Protein 5FEA (pdb70)

Radius of gyration: 21.9 Å; Cα contacts (8 Å, |Δi|>4): 246; chains: 2; bounding box: 55×63×39 Å

InterPro domains:
  IPR001487 Bromodomain [PF00439] (59-134)
  IPR001487 Bromodomain [PR00503] (61-74)
  IPR001487 Bromodomain [PR00503] (77-93)
  IPR001487 Bromodomain [PR00503] (94-112)
  IPR001487 Bromodomain [PR00503] (112-131)
  IPR001487 Bromodomain [PS50014] (58-131)
  IPR001487 Bromodomain [SM00297] (39-150)
  IPR018359 Bromodomain, conserved site [PS00633] (63-123)
  IPR036427 Bromodomain-like superfamily [G3DSA:1.20.920.10] (25-162)
  IPR036427 Bromodomain-like superfamily [SSF47370] (26-150)

Structure (mmCIF, N/CA/C/O backbone):
data_5FEA
#
_entry.id   5FEA
#
_cell.length_a   77.176
_cell.length_b   77.176
_cell.length_c   169.496
_cell.angle_alpha   90.000
_cell.angle_beta   90.000
_cell.angle_gamma   120.000
#
_symmetry.space_group_name_H-M   'P 64 2 2'
#
loop_
_entity.id
_entity.type
_entity.pdbx_description
1 polymer 'Uncharacterized protein'
2 non-polymer 'BROMIDE ION'
3 non-polymer Bromosporine
4 water water
#
loop_
_atom_site.group_PDB
_atom_site.id
_atom_site.type_symbol
_atom_site.label_atom_id
_atom_site.label_alt_id
_atom_site.label_comp_id
_atom_site.label_asym_id
_atom_site.label_entity_id
_atom_site.label_seq_id
_atom_site.pdbx_PDB_ins_code
_atom_site.Cartn_x
_atom_site.Cartn_y
_atom_site.Cartn_z
_atom_site.occupancy
_atom_site.B_iso_or_equiv
_atom_site.auth_seq_id
_atom_site.auth_comp_id
_atom_site.auth_asym_id
_atom_site.auth_atom_id
_atom_site.pdbx_PDB_model_num
ATOM 1 N N . HIS A 1 1 ? -35.083 -40.654 29.680 1.00 84.68 25 HIS A N 1
ATOM 2 C CA . HIS A 1 1 ? -34.103 -39.704 30.307 1.00 83.76 25 HIS A CA 1
ATOM 3 C C . HIS A 1 1 ? -32.915 -39.413 29.400 1.00 79.59 25 HIS A C 1
ATOM 4 O O . HIS A 1 1 ? -32.520 -40.276 28.628 1.00 79.29 25 HIS A O 1
ATOM 11 N N . PRO A 1 2 ? -32.317 -38.208 29.517 1.00 77.44 26 PRO A N 1
ATOM 12 C CA . PRO A 1 2 ? -31.252 -37.816 28.612 1.00 73.09 26 PRO A CA 1
ATOM 13 C C . PRO A 1 2 ? -29.866 -38.214 29.117 1.00 70.96 26 PRO A C 1
ATOM 14 O O . PRO A 1 2 ? -29.500 -37.872 30.238 1.00 72.13 26 PRO A O 1
ATOM 18 N N . ARG A 1 3 ? -29.115 -38.928 28.282 1.00 68.69 27 ARG A N 1
ATOM 19 C CA . ARG A 1 3 ? -27.715 -39.249 28.533 1.00 66.76 27 ARG A CA 1
ATOM 20 C C . ARG A 1 3 ? -26.878 -38.016 28.186 1.00 65.12 27 ARG A C 1
ATOM 21 O O . ARG A 1 3 ? -27.326 -37.179 27.399 1.00 64.60 27 ARG A O 1
ATOM 23 N N . PRO A 1 4 ? -25.668 -37.883 28.774 1.00 65.33 28 PRO A N 1
ATOM 24 C CA . PRO A 1 4 ? -24.782 -36.774 28.375 1.00 64.00 28 PRO A CA 1
ATOM 25 C C . PRO A 1 4 ? -24.317 -36.878 26.923 1.00 62.16 28 PRO A C 1
ATOM 26 O O . PRO A 1 4 ? -24.090 -37.977 26.418 1.00 60.55 28 PRO A O 1
ATOM 30 N N . LEU A 1 5 ? -24.165 -35.727 26.282 1.00 62.09 29 LEU A N 1
ATOM 31 C CA . LEU A 1 5 ? -23.880 -35.666 24.862 1.00 61.75 29 LEU A CA 1
ATOM 32 C C . LEU A 1 5 ? -22.438 -36.061 24.553 1.00 61.81 29 LEU A C 1
ATOM 33 O O . LEU A 1 5 ? -21.514 -35.690 25.292 1.00 61.87 29 LEU A O 1
ATOM 38 N N . PRO A 1 6 ? -22.239 -36.821 23.459 1.00 61.23 30 PRO A N 1
ATOM 39 C CA . PRO A 1 6 ? -20.884 -37.191 23.071 1.00 61.23 30 PRO A CA 1
ATOM 40 C C . PRO A 1 6 ? -20.152 -36.049 22.379 1.00 59.78 30 PRO A C 1
ATOM 41 O O . PRO A 1 6 ? -20.779 -35.114 21.878 1.00 59.27 30 PRO A O 1
ATOM 45 N N . ALA A 1 7 ? -18.825 -36.140 22.371 1.00 60.59 31 ALA A N 1
ATOM 46 C CA . ALA A 1 7 ? -17.979 -35.238 21.593 1.00 61.08 31 ALA A CA 1
ATOM 47 C C . ALA A 1 7 ? -18.128 -35.573 20.114 1.00 60.43 31 ALA A C 1
ATOM 48 O O . ALA A 1 7 ? -18.613 -36.635 19.767 1.00 61.38 31 ALA A O 1
ATOM 50 N N . GLY A 1 8 ? -17.724 -34.658 19.249 1.00 60.85 32 GLY A N 1
ATOM 51 C CA . GLY A 1 8 ? -17.856 -34.867 17.812 1.00 61.37 32 GLY A CA 1
ATOM 52 C C . GLY A 1 8 ? -17.175 -33.777 17.022 1.00 61.54 32 GLY A C 1
ATOM 53 O O . GLY A 1 8 ? -16.398 -33.003 17.591 1.00 63.30 32 GLY A O 1
ATOM 54 N N . LYS A 1 9 ? -17.446 -33.724 15.716 1.00 59.22 33 LYS A N 1
ATOM 55 C CA . LYS A 1 9 ? -16.864 -32.693 14.852 1.00 57.33 33 LYS A CA 1
ATOM 56 C C . LYS A 1 9 ? -17.704 -31.406 14.913 1.00 54.51 33 LYS A C 1
ATOM 57 O O . LYS A 1 9 ? -18.885 -31.441 15.238 1.00 52.87 33 LYS A O 1
ATOM 61 N N . HIS A 1 10 ? -17.072 -30.280 14.601 1.00 53.04 34 HIS A N 1
ATOM 62 C CA . HIS A 1 10 ? -17.739 -28.975 14.522 1.00 52.18 34 HIS A CA 1
ATOM 63 C C . HIS A 1 10 ? -18.859 -28.964 13.479 1.00 52.96 34 HIS A C 1
ATOM 64 O O . HIS A 1 10 ? -18.612 -29.269 12.318 1.00 51.95 34 HIS A O 1
ATOM 71 N N . ALA A 1 11 ? -20.072 -28.590 13.889 1.00 53.52 35 ALA A N 1
ATOM 72 C CA . ALA A 1 11 ? -21.191 -28.439 12.950 1.00 54.39 35 ALA A CA 1
ATOM 73 C C . ALA A 1 11 ? -21.040 -27.134 12.168 1.00 54.33 35 ALA A C 1
ATOM 74 O O . ALA A 1 11 ? -20.985 -26.048 12.751 1.00 56.34 35 ALA A O 1
ATOM 76 N N . HIS A 1 12 ? -20.975 -27.253 10.852 1.00 54.38 36 HIS A N 1
ATOM 77 C CA . HIS A 1 12 ? -20.739 -26.115 9.970 1.00 55.79 36 HIS A CA 1
ATOM 78 C C . HIS A 1 12 ? -21.973 -25.244 9.846 1.00 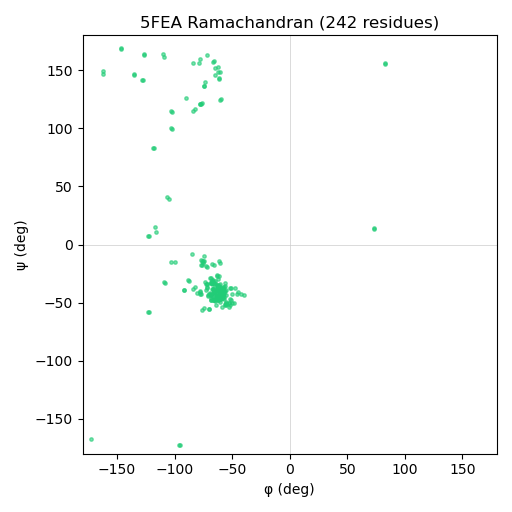56.40 36 HIS A C 1
ATOM 79 O O . HIS A 1 12 ? -23.073 -25.769 9.684 1.00 57.02 36 HIS A O 1
ATOM 86 N N . ARG A 1 13 ? -21.776 -23.924 9.904 1.00 56.54 37 ARG A N 1
ATOM 87 C CA . ARG A 1 13 ? -22.849 -22.948 9.702 1.00 57.55 37 ARG A CA 1
ATOM 88 C C . ARG A 1 13 ? -22.760 -22.340 8.304 1.00 60.31 37 ARG A C 1
ATOM 89 O O . ARG A 1 13 ? -21.959 -21.442 8.062 1.00 61.58 37 ARG A O 1
ATOM 97 N N . GLN A 1 14 ? -23.585 -22.851 7.390 1.00 63.31 38 GLN A N 1
ATOM 98 C CA . GLN A 1 14 ? -23.708 -22.339 6.018 1.00 66.99 38 GLN A CA 1
ATOM 99 C C . GLN A 1 14 ? -23.668 -20.804 5.933 1.00 69.17 38 GLN A C 1
ATOM 100 O O . GLN A 1 14 ? -23.028 -20.245 5.041 1.00 69.30 38 GLN A O 1
ATOM 104 N N . SER A 1 15 ? -24.383 -20.141 6.845 1.00 70.60 39 SER A N 1
ATOM 105 C CA . SER A 1 15 ? -24.423 -18.681 6.916 1.00 72.87 39 SER A CA 1
ATOM 106 C C . SER A 1 15 ? -24.117 -18.223 8.339 1.00 74.38 39 SER A C 1
ATOM 107 O O . SER A 1 15 ? -24.545 -18.856 9.302 1.00 74.84 39 SER A O 1
ATOM 110 N N . LEU A 1 16 ? -23.374 -17.124 8.452 1.00 77.01 40 LEU A N 1
ATOM 111 C CA . LEU A 1 16 ? -23.047 -16.491 9.733 1.00 78.21 40 LEU A CA 1
ATOM 112 C C . LEU A 1 16 ? -23.233 -14.984 9.600 1.00 80.94 40 LEU A C 1
ATOM 113 O O . LEU A 1 16 ? -22.963 -14.418 8.546 1.00 82.30 40 LEU A O 1
ATOM 118 N N . GLU A 1 17 ? -23.650 -14.333 10.680 1.00 83.42 41 GLU A N 1
ATOM 119 C CA . GLU A 1 17 ? -23.881 -12.886 10.671 1.00 87.40 41 GLU A CA 1
ATOM 120 C C . GLU A 1 17 ? -22.789 -12.122 11.439 1.00 88.70 41 GLU A C 1
ATOM 121 O O . GLU A 1 17 ? -23.068 -11.170 12.170 1.00 94.37 41 GLU A O 1
ATOM 127 N N . THR A 1 18 ? -21.545 -12.558 11.261 1.00 87.28 42 THR A N 1
ATOM 128 C CA . THR A 1 18 ? -20.360 -11.845 11.744 1.00 88.51 42 THR A CA 1
ATOM 129 C C . THR A 1 18 ? -19.834 -10.992 10.581 1.00 89.59 42 THR A C 1
ATOM 130 O O . THR A 1 18 ? -20.487 -10.898 9.544 1.00 90.38 42 THR A O 1
ATOM 134 N N . ILE A 1 19 ? -18.664 -10.379 10.762 1.00 90.47 43 ILE A N 1
ATOM 135 C CA . ILE A 1 19 ? -18.004 -9.556 9.732 1.00 91.95 43 ILE A CA 1
ATOM 136 C C . ILE A 1 19 ? -17.687 -10.429 8.497 1.00 89.72 43 ILE A C 1
ATOM 137 O O . ILE A 1 19 ? -17.345 -11.602 8.661 1.00 88.00 43 ILE A O 1
ATOM 142 N N . PRO A 1 20 ? -17.812 -9.874 7.265 1.00 91.11 44 PRO A N 1
ATOM 143 C CA . PRO A 1 20 ? -17.561 -10.667 6.045 1.00 89.37 44 PRO A CA 1
ATOM 144 C C . PRO A 1 20 ? -16.174 -11.293 5.928 1.00 86.91 44 PRO A C 1
ATOM 145 O O . PRO A 1 20 ? -16.059 -12.419 5.449 1.00 85.64 44 PRO A O 1
ATOM 149 N N . GLU A 1 21 ? -15.138 -10.555 6.328 1.00 87.21 45 GLU A N 1
ATOM 150 C CA . GLU A 1 21 ? -13.764 -11.069 6.289 1.00 85.33 45 GLU A CA 1
ATOM 151 C C . GLU A 1 21 ? -13.525 -12.208 7.286 1.00 80.48 45 GLU A C 1
ATOM 152 O O . GLU A 1 21 ? -12.724 -13.101 7.018 1.00 77.42 45 GLU A O 1
ATOM 158 N N . VAL A 1 22 ? -14.217 -12.164 8.424 1.00 77.93 46 VAL A N 1
ATOM 159 C CA . VAL A 1 22 ? -14.170 -13.234 9.414 1.00 74.28 46 VAL A CA 1
ATOM 160 C C . VAL A 1 22 ? -15.038 -14.406 8.946 1.00 71.81 46 VAL A C 1
ATOM 161 O O . VAL A 1 22 ? -14.632 -15.567 9.066 1.00 69.24 46 VAL A O 1
ATOM 165 N N . ALA A 1 23 ? -16.218 -14.105 8.408 1.00 72.09 47 ALA A N 1
ATOM 166 C CA . ALA A 1 23 ? -17.122 -15.144 7.911 1.00 71.69 47 ALA A CA 1
ATOM 167 C C . ALA A 1 23 ? -16.523 -15.919 6.741 1.00 71.18 47 ALA A C 1
ATOM 168 O O . ALA A 1 23 ? -16.599 -17.153 6.710 1.00 69.96 47 ALA A O 1
ATOM 170 N N . GLU A 1 24 ? -15.912 -15.204 5.795 1.00 72.50 48 GLU A N 1
ATOM 171 C CA . GLU A 1 24 ? -15.223 -15.841 4.661 1.00 72.37 48 GLU A CA 1
ATOM 172 C C . GLU A 1 24 ? -14.173 -16.822 5.173 1.00 69.50 48 GLU A C 1
ATOM 173 O O . GLU A 1 24 ? -14.150 -17.994 4.793 1.00 70.20 48 GLU A O 1
ATOM 175 N N . LEU A 1 25 ? -13.335 -16.318 6.071 1.00 67.95 49 LEU A N 1
ATOM 176 C CA . LEU A 1 25 ? -12.245 -17.061 6.666 1.00 65.13 49 LEU A CA 1
ATOM 177 C C . LEU A 1 25 ? -12.746 -18.289 7.420 1.00 61.99 49 LEU A C 1
ATOM 178 O O . LEU A 1 25 ? -12.161 -19.358 7.321 1.00 60.89 49 LEU A O 1
ATOM 183 N N . TYR A 1 26 ? -13.838 -18.136 8.160 1.00 60.49 50 TYR A N 1
ATOM 184 C CA . TYR A 1 26 ? -14.500 -19.279 8.788 1.00 57.85 50 TYR A CA 1
ATOM 185 C C . TYR A 1 26 ? -14.809 -20.397 7.786 1.00 56.13 50 TYR A C 1
ATOM 186 O O . TYR A 1 26 ? -14.487 -21.554 8.028 1.00 53.99 50 TYR A O 1
ATOM 195 N N . HIS A 1 27 ? -15.428 -20.043 6.664 1.00 57.42 51 HIS A N 1
ATOM 196 C CA . HIS A 1 27 ? -15.792 -21.040 5.650 1.00 57.29 51 HIS A CA 1
ATOM 197 C C . HIS A 1 27 ? -14.563 -21.726 5.103 1.00 57.24 51 HIS A C 1
ATOM 198 O O . HIS A 1 27 ? -14.580 -22.931 4.871 1.00 55.97 51 HIS A O 1
ATOM 205 N N . CYS A 1 28 ? -13.498 -20.945 4.926 1.00 58.91 52 CYS A N 1
ATOM 206 C CA . CYS A 1 28 ? -12.211 -21.463 4.471 1.00 60.18 52 CYS A CA 1
ATOM 207 C C . CYS A 1 28 ? -11.569 -22.388 5.480 1.00 57.75 52 CYS A C 1
ATOM 208 O O . CYS A 1 28 ? -11.122 -23.474 5.121 1.00 57.73 52 CYS A O 1
ATOM 211 N N . ILE A 1 29 ? -11.535 -21.968 6.744 1.00 57.46 53 ILE A N 1
ATOM 212 C CA . ILE A 1 29 ? -11.000 -22.818 7.815 1.00 55.53 53 ILE A CA 1
ATOM 213 C C . ILE A 1 29 ? -11.824 -24.097 7.958 1.00 53.32 53 ILE A C 1
ATOM 214 O O . ILE A 1 29 ? -11.250 -25.158 8.193 1.00 53.29 53 ILE A O 1
ATOM 219 N N . TYR A 1 30 ? -13.149 -24.015 7.794 1.00 51.36 54 TYR A N 1
ATOM 220 C CA . TYR A 1 30 ? -13.960 -25.222 7.879 1.00 49.72 54 TYR A CA 1
ATOM 221 C C . TYR A 1 30 ? -13.596 -26.244 6.803 1.00 51.66 54 TYR A C 1
ATOM 222 O O . TYR A 1 30 ? -13.459 -27.439 7.106 1.00 51.69 54 TYR A O 1
ATOM 231 N N .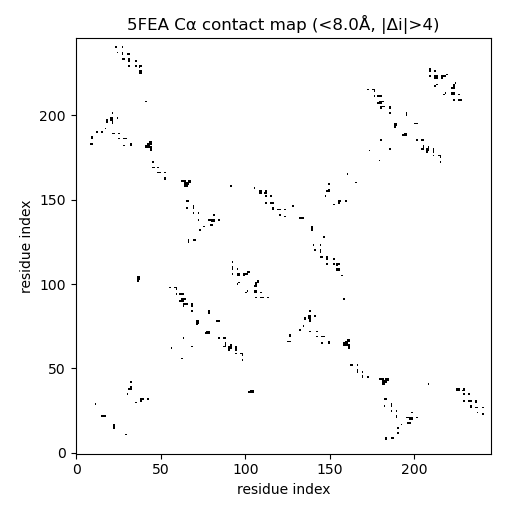 LYS A 1 31 ? -13.427 -25.783 5.565 1.00 53.34 55 LYS A N 1
ATOM 232 C CA . LYS A 1 31 ? -12.987 -26.667 4.471 1.00 55.58 55 LYS A CA 1
ATOM 233 C C . LYS A 1 31 ? -11.649 -27.349 4.795 1.00 55.69 55 LYS A C 1
ATOM 234 O O . LYS A 1 31 ? -11.511 -28.555 4.599 1.00 56.52 55 LYS A O 1
ATOM 237 N N . LEU A 1 32 ? -10.689 -26.581 5.305 1.00 55.47 56 LEU A N 1
ATOM 238 C CA . LEU A 1 32 ? -9.390 -27.122 5.734 1.00 56.46 56 LEU A CA 1
ATOM 239 C C . LEU A 1 32 ? -9.556 -28.228 6.779 1.00 55.53 56 LEU A C 1
ATOM 240 O O . LEU A 1 32 ? -9.007 -29.326 6.645 1.00 55.36 56 LEU A O 1
ATOM 245 N N . TYR A 1 33 ? -10.318 -27.898 7.814 1.00 54.48 57 TYR A N 1
ATOM 246 C CA . TYR A 1 33 ? -10.680 -28.816 8.901 1.00 53.43 57 TYR A CA 1
ATOM 247 C C . TYR A 1 33 ? -11.401 -30.075 8.430 1.00 53.82 57 TYR A C 1
ATOM 248 O O . TYR A 1 33 ? -11.155 -31.161 8.949 1.00 55.61 57 TYR A O 1
ATOM 257 N N . ASN A 1 34 ? -12.273 -29.923 7.440 1.00 54.78 58 ASN A N 1
ATOM 258 C CA . ASN A 1 34 ? -13.132 -31.004 6.977 1.00 55.41 58 ASN A CA 1
ATOM 259 C C . ASN A 1 34 ? -12.548 -31.840 5.829 1.00 57.99 58 ASN A C 1
ATOM 260 O O . ASN A 1 34 ? -12.718 -33.058 5.818 1.00 57.95 58 ASN A O 1
ATOM 265 N N . GLU A 1 35 ? -11.871 -31.192 4.879 1.00 66.27 59 GLU A N 1
ATOM 266 C CA . GLU A 1 35 ? -11.422 -31.839 3.639 1.00 69.27 59 GLU A CA 1
ATOM 267 C C . GLU A 1 35 ? -9.925 -32.092 3.509 1.00 67.58 59 GLU A C 1
ATOM 268 O O . GLU A 1 35 ? -9.539 -33.047 2.852 1.00 70.72 59 GLU A O 1
ATOM 274 N N . GLU A 1 36 ? -9.085 -31.229 4.066 1.00 65.24 60 GLU A N 1
ATOM 275 C CA . GLU A 1 36 ? -7.635 -31.331 3.854 1.00 65.58 60 GLU A CA 1
ATOM 276 C C . GLU A 1 36 ? -6.983 -32.423 4.715 1.00 64.26 60 GLU A C 1
ATOM 277 O O . GLU A 1 36 ? -7.044 -32.362 5.940 1.00 63.24 60 GLU A O 1
ATOM 280 N N . GLU A 1 37 ? -6.334 -33.396 4.077 1.00 66.07 61 GLU A N 1
ATOM 281 C CA . GLU A 1 37 ? -5.657 -34.492 4.793 1.00 66.18 61 GLU A CA 1
ATOM 282 C C . GLU A 1 37 ? -4.624 -34.028 5.819 1.00 64.12 61 GLU A C 1
ATOM 283 O O . GLU A 1 37 ? -4.514 -34.604 6.908 1.00 63.38 61 GLU A O 1
ATOM 289 N N . SER A 1 38 ? -3.877 -32.992 5.468 1.00 63.26 62 SER A N 1
ATOM 290 C CA . SER A 1 38 ? -2.876 -32.415 6.362 1.00 62.43 62 SER A CA 1
ATOM 291 C C . SER A 1 38 ? -3.410 -31.753 7.641 1.00 58.41 62 SER A C 1
ATOM 292 O O . SER A 1 38 ? -2.635 -31.532 8.576 1.00 58.54 62 SER A O 1
ATOM 295 N N . SER A 1 39 ? -4.703 -31.428 7.699 1.00 55.76 63 SER A N 1
ATOM 296 C CA . SER A 1 39 ? -5.294 -30.823 8.910 1.00 52.81 63 SER A CA 1
ATOM 297 C C . SER A 1 39 ? -5.543 -31.812 10.064 1.00 51.80 63 SER A C 1
ATOM 298 O O . SER A 1 39 ? -5.775 -31.366 11.187 1.00 51.10 63 SER A O 1
ATOM 301 N N . VAL A 1 40 ? -5.483 -33.124 9.799 1.00 52.23 64 VAL A N 1
ATOM 302 C CA . VAL A 1 40 ? -5.830 -34.167 10.791 1.00 52.33 64 VAL A CA 1
ATOM 303 C C . VAL A 1 40 ? -5.236 -33.887 12.153 1.00 51.20 64 VAL A C 1
ATOM 304 O O . VAL A 1 40 ? -5.903 -34.034 13.166 1.00 50.11 64 VAL A O 1
ATOM 308 N N . TRP A 1 41 ? -3.997 -33.422 12.157 1.00 52.50 65 TRP A N 1
ATOM 309 C CA . TRP A 1 41 ? -3.238 -33.248 13.377 1.00 53.17 65 TRP A CA 1
ATOM 310 C C . TRP A 1 41 ? -3.723 -32.093 14.225 1.00 52.74 65 TRP A C 1
ATOM 311 O O . TRP A 1 41 ? -3.380 -32.014 15.415 1.00 53.83 65 TRP A O 1
ATOM 322 N N . PHE A 1 42 ? -4.466 -31.172 13.607 1.00 52.00 66 PHE A N 1
ATOM 323 C CA . PHE A 1 42 ? -4.751 -29.878 14.197 1.00 52.24 66 PHE A CA 1
ATOM 324 C C . PHE A 1 42 ? -6.227 -29.584 14.339 1.00 51.26 66 PHE A C 1
ATOM 325 O O . PHE A 1 42 ? -6.592 -28.459 14.697 1.00 51.80 66 PHE A O 1
ATOM 333 N N . ARG A 1 43 ? -7.064 -30.582 14.060 1.00 50.10 67 ARG A N 1
ATOM 334 C CA . ARG A 1 43 ? -8.508 -30.405 14.023 1.00 49.91 67 ARG A CA 1
ATOM 335 C C . ARG A 1 43 ? -9.080 -30.175 15.400 1.00 49.16 67 ARG A C 1
ATOM 336 O O . ARG A 1 43 ? -9.741 -29.183 15.656 1.00 50.10 67 ARG A O 1
ATOM 344 N N . GLU A 1 44 ? -8.796 -31.104 16.289 1.00 48.93 68 GLU A N 1
ATOM 345 C CA . GLU A 1 44 ? -9.405 -31.109 17.597 1.00 49.53 68 GLU A CA 1
ATOM 346 C C . GLU A 1 44 ? -8.391 -30.753 18.696 1.00 49.12 68 GLU A C 1
ATOM 347 O O . GLU A 1 44 ? -7.187 -30.799 18.483 1.00 47.86 68 GLU A O 1
ATOM 353 N N . PRO A 1 45 ? -8.884 -30.405 19.890 1.00 50.07 69 PRO A N 1
ATOM 354 C CA . PRO A 1 45 ? -7.971 -30.248 21.024 1.00 50.51 69 PRO A CA 1
ATOM 355 C C . PRO A 1 45 ? -7.215 -31.543 21.343 1.00 50.02 69 PRO A C 1
ATOM 356 O O . PRO A 1 45 ? -7.745 -32.643 21.150 1.00 49.81 69 PRO A O 1
ATOM 360 N N . VAL A 1 46 ? -5.991 -31.413 21.835 1.00 51.16 70 VAL A N 1
ATOM 361 C CA . VAL A 1 46 ? -5.128 -32.578 22.058 1.00 51.45 70 VAL A CA 1
ATOM 362 C C . VAL A 1 46 ? -5.755 -33.609 23.001 1.00 51.16 70 VAL A C 1
ATOM 363 O O . VAL A 1 46 ? -5.613 -34.818 22.780 1.00 51.06 70 VAL A O 1
ATOM 367 N N . ASN A 1 47 ? -6.445 -33.148 24.045 1.00 51.51 71 ASN A N 1
ATOM 368 C CA . ASN A 1 47 ? -7.143 -34.073 24.977 1.00 52.19 71 ASN A CA 1
ATOM 369 C C . ASN A 1 47 ? -8.242 -34.935 24.350 1.00 51.27 71 ASN A C 1
ATOM 370 O O . ASN A 1 47 ? -8.665 -35.904 24.964 1.00 53.54 71 ASN A O 1
ATOM 375 N N . ALA A 1 48 ? -8.683 -34.605 23.139 1.00 49.70 72 ALA A N 1
ATOM 376 C CA . ALA A 1 48 ? -9.596 -35.471 22.411 1.00 50.86 72 ALA A CA 1
ATOM 377 C C . ALA A 1 48 ? -8.929 -36.723 21.835 1.00 52.06 72 ALA A C 1
ATOM 378 O O . ALA A 1 48 ? -9.621 -37.625 21.384 1.00 54.49 72 ALA A O 1
ATOM 380 N N . LEU A 1 49 ? -7.605 -36.806 21.865 1.00 52.24 73 LEU A N 1
ATOM 381 C CA . LEU A 1 49 ? -6.933 -38.054 21.533 1.00 54.35 73 LEU A CA 1
ATOM 382 C C . LEU A 1 49 ? -7.353 -39.258 22.342 1.00 56.06 73 LEU A C 1
ATOM 383 O O . LEU A 1 49 ? -7.371 -40.363 21.814 1.00 57.03 73 LEU A O 1
ATOM 388 N N . ALA A 1 50 ? -7.702 -39.067 23.603 1.00 57.48 74 ALA A N 1
ATOM 389 C CA . ALA A 1 50 ? -8.141 -40.199 24.403 1.00 60.87 74 ALA A CA 1
ATOM 390 C C . ALA A 1 50 ? -9.339 -40.808 23.713 1.00 63.54 74 ALA A C 1
ATOM 391 O O . ALA A 1 50 ? -9.329 -41.985 23.411 1.00 67.39 74 ALA A O 1
ATOM 393 N N . GLN A 1 51 ? -10.340 -39.971 23.441 1.00 64.91 75 GLN A N 1
ATOM 394 C CA . GLN A 1 51 ? -11.546 -40.374 22.693 1.00 68.53 75 GLN A CA 1
ATOM 395 C C . GLN A 1 51 ? -11.244 -41.100 21.375 1.00 69.17 75 GLN A C 1
ATOM 396 O O . GLN A 1 51 ? -11.893 -42.100 21.080 1.00 70.81 75 GLN A O 1
ATOM 402 N N . GLU A 1 52 ? -10.258 -40.609 20.618 1.00 58.36 76 GLU A N 1
ATOM 403 C CA . GLU A 1 52 ? -9.866 -41.236 19.361 1.00 59.35 76 GLU A CA 1
ATOM 404 C C . GLU A 1 52 ? -9.184 -42.587 19.559 1.00 56.98 76 GLU A C 1
ATOM 405 O O . GLU A 1 52 ? -9.428 -43.518 18.794 1.00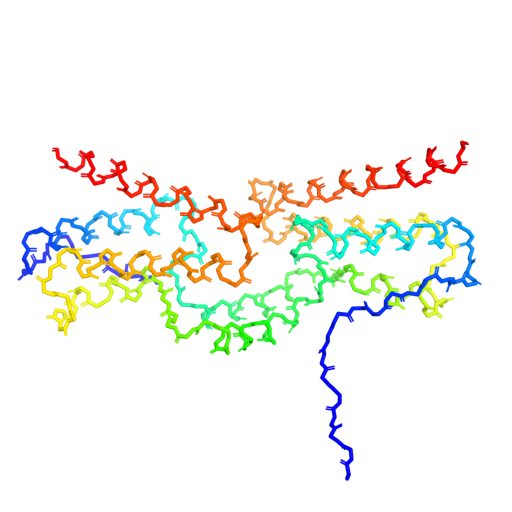 55.30 76 GLU A O 1
ATOM 411 N N . ILE A 1 53 ? -8.299 -42.679 20.547 1.00 54.20 77 ILE A N 1
ATOM 412 C CA . ILE A 1 53 ? -7.698 -43.959 20.932 1.00 51.78 77 ILE A CA 1
ATOM 413 C C . ILE A 1 53 ? -8.810 -44.958 21.287 1.00 51.13 77 ILE A C 1
ATOM 414 O O . ILE A 1 53 ? -8.703 -46.123 20.987 1.00 48.73 77 ILE A O 1
ATOM 419 N N . PHE A 1 54 ? -9.889 -44.493 21.898 1.00 51.96 78 PHE A N 1
ATOM 420 C CA . PHE A 1 54 ? -11.011 -45.389 22.201 1.00 53.16 78 PHE A CA 1
ATOM 421 C C . PHE A 1 54 ? -11.724 -45.840 20.938 1.00 54.44 78 PHE A C 1
ATOM 422 O O . PHE A 1 54 ? -12.121 -47.002 20.840 1.00 54.81 78 PHE A O 1
ATOM 430 N N . THR A 1 55 ? -11.931 -44.906 20.010 1.00 55.44 79 THR A N 1
ATOM 431 C CA . THR A 1 55 ? -12.593 -45.240 18.758 1.00 57.97 79 THR A CA 1
ATOM 432 C C . THR A 1 55 ? -11.743 -46.213 17.949 1.00 57.79 79 THR A C 1
ATOM 433 O O . THR A 1 55 ? -12.300 -47.055 17.287 1.00 58.16 79 THR A O 1
ATOM 437 N N . TYR A 1 56 ? -10.412 -46.113 18.040 1.00 56.23 80 TYR A N 1
ATOM 438 C CA . TYR A 1 56 ? -9.511 -47.049 17.371 1.00 56.84 80 TYR A CA 1
ATOM 439 C C . TYR A 1 56 ? -9.803 -48.509 17.743 1.00 56.48 80 TYR A C 1
ATOM 440 O O . TYR A 1 56 ? -9.821 -49.373 16.880 1.00 55.45 80 TYR A O 1
ATOM 449 N N . TYR A 1 57 ? -10.036 -48.774 19.022 1.00 57.03 81 TYR A N 1
ATOM 450 C CA . TYR A 1 57 ? -10.301 -50.135 19.484 1.00 58.60 81 TYR A CA 1
ATOM 451 C C . TYR A 1 57 ? -11.714 -50.612 19.159 1.00 60.08 81 TYR A C 1
ATOM 452 O O . TYR A 1 57 ? -11.978 -51.800 19.194 1.00 62.13 81 TYR A O 1
ATOM 461 N N . ASP A 1 58 ? -12.613 -49.683 18.848 1.00 61.68 82 ASP A N 1
ATOM 462 C CA . ASP A 1 58 ? -13.923 -50.006 18.277 1.00 62.78 82 ASP A CA 1
ATOM 463 C C . ASP A 1 58 ? -13.864 -50.279 16.770 1.00 62.48 82 ASP A C 1
ATOM 464 O O . ASP A 1 58 ? -14.532 -51.181 16.289 1.00 65.01 82 ASP A O 1
ATOM 469 N N . VAL A 1 59 ? -13.100 -49.479 16.031 1.00 60.48 83 VAL A N 1
ATOM 470 C CA . VAL A 1 59 ? -13.025 -49.588 14.570 1.00 61.43 83 VAL A CA 1
ATOM 471 C C . VAL A 1 59 ? -12.202 -50.807 14.137 1.00 61.88 83 VAL A C 1
ATOM 472 O O . VAL A 1 59 ? -12.686 -51.638 13.370 1.00 64.37 83 VAL A O 1
ATOM 476 N N . VAL A 1 60 ? -10.966 -50.900 14.629 1.00 59.93 84 VAL A N 1
ATOM 477 C CA . VAL A 1 60 ? -10.029 -51.939 14.216 1.00 59.54 84 VAL A CA 1
ATOM 478 C C . VAL A 1 60 ? -10.270 -53.224 15.016 1.00 60.81 84 VAL A C 1
ATOM 479 O O . VAL A 1 60 ? -10.052 -53.254 16.225 1.00 59.95 84 VAL A O 1
ATOM 483 N N . LYS A 1 61 ? -10.695 -54.285 14.340 1.00 63.99 85 LYS A N 1
ATOM 484 C CA . LYS A 1 61 ? -11.013 -55.555 15.007 1.00 67.54 85 LYS A CA 1
ATOM 485 C C . LYS A 1 61 ? -9.776 -56.209 15.638 1.00 66.01 85 LYS A C 1
ATOM 486 O O . LYS A 1 61 ? -9.814 -56.607 16.803 1.00 65.80 85 LYS A O 1
ATOM 491 N N . SER A 1 62 ? -8.692 -56.298 14.870 1.00 65.37 86 SER A N 1
ATOM 492 C CA . SER A 1 62 ? -7.454 -56.962 15.304 1.00 65.14 86 SER A CA 1
ATOM 493 C C . SER A 1 62 ? -6.284 -55.971 15.327 1.00 63.08 86 SER A C 1
ATOM 494 O O . SER A 1 62 ? -5.514 -55.897 14.374 1.00 62.64 86 SER A O 1
ATOM 497 N N . PRO A 1 63 ? -6.140 -55.198 16.413 1.00 62.19 87 PRO A N 1
ATOM 498 C CA . PRO A 1 63 ? -5.010 -54.263 16.468 1.00 60.65 87 PRO A CA 1
ATOM 499 C C . PRO A 1 63 ? -3.657 -54.976 16.525 1.00 60.18 87 PRO A C 1
ATOM 500 O O . PRO A 1 63 ? -3.583 -56.147 16.915 1.00 60.74 87 PRO A O 1
ATOM 504 N N . MET A 1 64 ? -2.611 -54.263 16.119 1.00 56.93 88 MET A N 1
ATOM 505 C CA . MET A 1 64 ? -1.315 -54.852 15.921 1.00 55.08 88 MET A CA 1
ATOM 506 C C . MET A 1 64 ? -0.227 -53.784 15.885 1.00 54.57 88 MET A C 1
ATOM 507 O O . MET A 1 64 ? -0.462 -52.659 15.466 1.00 54.63 88 MET A O 1
ATOM 512 N N . SER A 1 65 ? 0.966 -54.153 16.337 1.00 53.52 89 SER A N 1
ATOM 513 C CA . SER A 1 65 ? 2.135 -53.280 16.292 1.00 53.90 89 SER A CA 1
ATOM 514 C C . SER A 1 65 ? 3.390 -54.110 16.077 1.00 54.16 89 SER A C 1
ATOM 515 O O . SER A 1 65 ? 3.376 -55.341 16.175 1.00 52.49 89 SER A O 1
ATOM 518 N N . LEU A 1 66 ? 4.476 -53.417 15.787 1.00 55.25 90 LEU A N 1
ATOM 519 C CA . LEU A 1 66 ? 5.762 -54.067 15.627 1.00 57.30 90 LEU A CA 1
ATOM 520 C C . LEU A 1 66 ? 6.233 -54.651 16.950 1.00 57.89 90 LEU A C 1
ATOM 521 O O . LEU A 1 66 ? 6.790 -55.746 16.968 1.00 57.18 90 LEU A O 1
ATOM 526 N N . ARG A 1 67 ? 5.979 -53.939 18.048 1.00 58.65 91 ARG A N 1
ATOM 527 C CA . ARG A 1 67 ? 6.335 -54.428 19.376 1.00 60.63 91 ARG A CA 1
ATOM 528 C C . ARG A 1 67 ? 5.675 -55.761 19.674 1.00 60.32 91 ARG A C 1
ATOM 529 O O . ARG A 1 67 ? 6.323 -56.680 20.156 1.00 60.96 91 ARG A O 1
ATOM 537 N N . HIS A 1 68 ? 4.384 -55.848 19.378 1.00 60.82 92 HIS A N 1
ATOM 538 C CA . HIS A 1 68 ? 3.602 -57.049 19.638 1.00 61.95 92 HIS A CA 1
ATOM 539 C C . HIS A 1 68 ? 4.134 -58.245 18.846 1.00 61.28 92 HIS A C 1
ATOM 540 O O . HIS A 1 68 ? 4.190 -59.353 19.364 1.00 62.99 92 HIS A O 1
ATOM 547 N N . ILE A 1 69 ? 4.539 -58.013 17.601 1.00 60.93 93 ILE A N 1
ATOM 548 C CA . ILE A 1 69 ? 5.119 -59.071 16.758 1.00 61.64 93 ILE A CA 1
ATOM 549 C C . ILE A 1 69 ? 6.492 -59.510 17.279 1.00 61.34 93 ILE A C 1
ATOM 550 O O . ILE A 1 69 ? 6.783 -60.698 17.324 1.00 62.34 93 ILE A O 1
ATOM 555 N N . LEU A 1 70 ? 7.327 -58.553 17.663 1.00 61.23 94 LEU A N 1
ATOM 556 C CA . LEU A 1 70 ? 8.668 -58.851 18.175 1.00 62.35 94 LEU A CA 1
ATOM 557 C C . LEU A 1 70 ? 8.624 -59.635 19.485 1.00 63.33 94 LEU A C 1
ATOM 558 O O . LEU A 1 70 ? 9.336 -60.630 19.642 1.00 62.92 94 LEU A O 1
ATOM 563 N N . ASP A 1 71 ? 7.787 -59.186 20.414 1.00 63.69 95 ASP A N 1
ATOM 564 C CA . ASP A 1 71 ? 7.606 -59.895 21.680 1.00 66.34 95 ASP A CA 1
ATOM 565 C C . ASP A 1 71 ? 7.036 -61.303 21.491 1.00 65.83 95 ASP A C 1
ATOM 566 O O . ASP A 1 71 ? 7.406 -62.215 22.234 1.00 68.37 95 ASP A O 1
ATOM 571 N N . ASN A 1 72 ? 6.152 -61.478 20.507 1.00 63.45 96 ASN A N 1
ATOM 572 C CA . ASN A 1 72 ? 5.562 -62.792 20.227 1.00 63.71 96 ASN A CA 1
ATOM 573 C C . ASN A 1 72 ? 6.531 -63.776 19.596 1.00 63.14 96 ASN A C 1
ATOM 574 O O . ASN A 1 72 ? 6.437 -64.987 19.850 1.00 64.00 96 ASN A O 1
ATOM 579 N N . ILE A 1 73 ? 7.444 -63.271 18.770 1.00 62.18 97 ILE A N 1
ATOM 580 C CA . ILE A 1 73 ? 8.508 -64.109 18.196 1.00 63.10 97 ILE A CA 1
ATOM 581 C C . ILE A 1 73 ? 9.409 -64.654 19.309 1.00 63.90 97 ILE A C 1
ATOM 582 O O . ILE A 1 73 ? 9.691 -65.856 19.354 1.00 65.39 97 ILE A O 1
ATOM 587 N N . VAL A 1 74 ? 9.818 -63.766 20.210 1.00 64.74 98 VAL A N 1
ATOM 588 C CA . VAL A 1 74 ? 10.683 -64.116 21.337 1.00 67.15 98 VAL A CA 1
ATOM 589 C C . VAL A 1 74 ? 10.025 -65.165 22.250 1.00 69.18 98 VAL A C 1
ATOM 590 O O . VAL A 1 74 ? 10.671 -66.145 22.622 1.00 69.18 98 VAL A O 1
ATOM 594 N N . LYS A 1 75 ? 8.744 -64.966 22.574 1.00 69.35 99 LYS A N 1
ATOM 595 C CA . LYS A 1 75 ? 7.984 -65.922 23.394 1.00 70.63 99 LYS A CA 1
ATOM 596 C C . LYS A 1 75 ? 7.820 -67.308 22.744 1.00 71.30 99 LYS A C 1
ATOM 597 O O . LYS A 1 75 ? 7.654 -68.299 23.446 1.00 72.84 99 LYS A O 1
ATOM 600 N N . GLY A 1 76 ? 7.865 -67.369 21.413 1.00 71.28 100 GLY A N 1
ATOM 601 C CA . GLY A 1 76 ? 7.954 -68.639 20.678 1.00 72.22 100 GLY A CA 1
ATOM 602 C C . GLY A 1 76 ? 6.695 -69.486 20.640 1.00 73.96 100 GLY A C 1
ATOM 603 O O . GLY A 1 76 ? 6.738 -70.648 20.244 1.00 76.13 100 GLY A O 1
ATOM 604 N N . ASP A 1 77 ? 5.567 -68.893 21.010 1.00 74.66 101 ASP A N 1
ATOM 605 C CA . ASP A 1 77 ? 4.310 -69.611 21.192 1.00 76.62 101 ASP A CA 1
ATOM 606 C C . ASP A 1 77 ? 3.214 -69.177 20.205 1.00 74.81 101 ASP A C 1
ATOM 607 O O . ASP A 1 77 ? 2.045 -69.517 20.380 1.00 74.26 101 ASP A O 1
ATOM 612 N N . THR A 1 78 ? 3.599 -68.404 19.194 1.00 73.10 102 THR A N 1
ATOM 613 C CA . THR A 1 78 ? 2.651 -67.791 18.264 1.00 71.83 102 THR A CA 1
ATOM 614 C C . THR A 1 78 ? 2.941 -68.200 16.822 1.00 71.45 102 THR A C 1
ATOM 615 O O . THR A 1 78 ? 2.086 -68.789 16.160 1.00 72.36 102 THR A O 1
ATOM 619 N N . TYR A 1 79 ? 4.158 -67.911 16.361 1.00 70.38 103 TYR A N 1
ATOM 620 C CA . TYR A 1 79 ? 4.524 -68.029 14.953 1.00 69.65 103 TYR A CA 1
ATOM 621 C C . TYR A 1 79 ? 5.351 -69.278 14.643 1.00 71.27 103 TYR A C 1
ATOM 622 O O . TYR A 1 79 ? 6.484 -69.413 15.097 1.00 70.70 103 TYR A O 1
ATOM 631 N N . SER A 1 80 ? 4.773 -70.178 13.854 1.00 73.24 104 SER A N 1
ATOM 632 C CA . SER A 1 80 ? 5.486 -71.319 13.304 1.00 73.90 104 SER A CA 1
ATOM 633 C C . SER A 1 80 ? 6.172 -71.028 11.953 1.00 74.99 104 SER A C 1
ATOM 634 O O . SER A 1 80 ? 7.211 -71.633 11.658 1.00 75.62 104 SER A O 1
ATOM 637 N N . THR A 1 81 ? 5.612 -70.128 11.134 1.00 73.92 105 THR A N 1
ATOM 638 C CA . THR A 1 81 ? 6.208 -69.788 9.814 1.00 73.11 105 THR A CA 1
ATOM 639 C C . THR A 1 81 ? 6.433 -68.283 9.616 1.00 70.59 105 THR A C 1
ATOM 640 O O . THR A 1 81 ? 5.886 -67.455 10.342 1.00 69.20 105 THR A O 1
ATOM 644 N N . ALA A 1 82 ? 7.251 -67.952 8.624 1.00 70.55 106 ALA A N 1
ATOM 645 C CA . ALA A 1 82 ? 7.494 -66.565 8.234 1.00 70.08 106 ALA A CA 1
ATOM 646 C C . ALA A 1 82 ? 6.250 -65.930 7.630 1.00 70.06 106 ALA A C 1
ATOM 647 O O . ALA A 1 82 ? 6.034 -64.737 7.795 1.00 70.34 106 ALA A O 1
ATOM 649 N N . LEU A 1 83 ? 5.446 -66.721 6.919 1.00 71.00 107 LEU A N 1
ATOM 650 C CA . LEU A 1 83 ? 4.168 -66.244 6.375 1.00 71.96 107 LEU A CA 1
ATOM 651 C C . LEU A 1 83 ? 3.170 -65.835 7.452 1.00 69.23 107 LEU A C 1
ATOM 652 O O . LEU A 1 83 ? 2.400 -64.911 7.245 1.00 68.03 107 LEU A O 1
ATOM 657 N N . GLN A 1 84 ? 3.182 -66.540 8.579 1.00 67.23 108 GLN A N 1
ATOM 658 C CA . GLN A 1 84 ? 2.366 -66.163 9.724 1.00 66.21 108 GLN A CA 1
ATOM 659 C C . GLN A 1 84 ? 2.784 -64.807 10.256 1.00 64.22 108 GLN A C 1
ATOM 660 O O . GLN A 1 84 ? 1.934 -63.955 10.527 1.00 63.48 108 GLN A O 1
ATOM 666 N N . VAL A 1 85 ? 4.095 -64.604 10.373 1.00 63.24 109 VAL A N 1
ATOM 667 C CA . VAL A 1 85 ? 4.643 -63.330 10.841 1.00 62.21 109 VAL A CA 1
ATOM 668 C C . VAL A 1 85 ? 4.211 -62.199 9.906 1.00 63.08 109 VAL A C 1
ATOM 669 O O . VAL A 1 85 ? 3.755 -61.153 10.357 1.00 61.78 109 VAL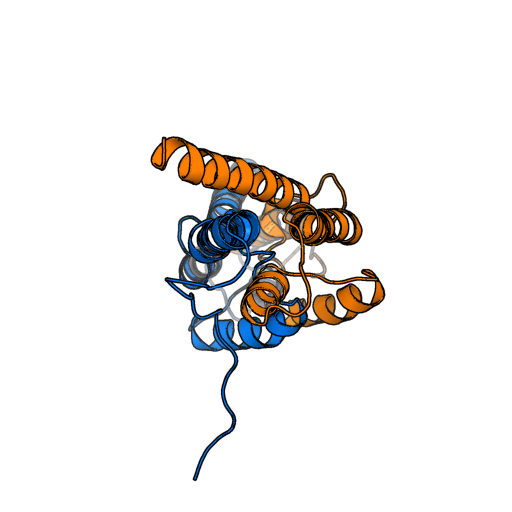 A O 1
ATOM 673 N N . MET A 1 86 ? 4.338 -62.430 8.607 1.00 65.01 110 MET A N 1
ATOM 674 C CA . MET A 1 86 ? 4.006 -61.410 7.627 1.00 66.01 110 MET A CA 1
ATOM 675 C C . MET A 1 86 ? 2.525 -61.070 7.568 1.00 65.40 110 MET A C 1
ATOM 676 O O . MET A 1 86 ? 2.186 -59.930 7.292 1.00 64.64 110 MET A O 1
ATOM 681 N N . GLU A 1 87 ? 1.652 -62.033 7.852 1.00 65.77 111 GLU A N 1
ATOM 682 C CA . GLU A 1 87 ? 0.217 -61.740 7.949 1.00 67.35 111 GLU A CA 1
ATOM 683 C C . GLU A 1 87 ? -0.087 -60.723 9.052 1.00 64.93 111 GLU A C 1
ATOM 684 O O . GLU A 1 87 ? -0.967 -59.891 8.876 1.00 65.85 111 GLU A O 1
ATOM 690 N N . ASP A 1 88 ? 0.644 -60.788 10.165 1.00 62.12 112 ASP A N 1
ATOM 691 C CA . ASP A 1 88 ? 0.537 -59.779 11.218 1.00 60.44 112 ASP A CA 1
ATOM 692 C C . ASP A 1 88 ? 1.160 -58.442 10.798 1.00 60.69 112 ASP A C 1
ATOM 693 O O . ASP A 1 88 ? 0.633 -57.387 11.136 1.00 59.05 112 ASP A O 1
ATOM 698 N N . VAL A 1 89 ? 2.262 -58.475 10.058 1.00 60.87 113 VAL A N 1
ATOM 699 C CA . VAL A 1 89 ? 2.856 -57.235 9.553 1.00 61.55 113 VAL A CA 1
ATOM 700 C C . VAL A 1 89 ? 1.936 -56.554 8.540 1.00 63.20 113 VAL A C 1
ATOM 701 O O . VAL A 1 89 ? 1.795 -55.333 8.565 1.00 62.14 113 VAL A O 1
ATOM 705 N N . GLU A 1 90 ? 1.315 -57.340 7.660 1.00 66.63 114 GLU A N 1
ATOM 706 C CA . GLU A 1 90 ? 0.335 -56.805 6.705 1.00 70.54 114 GLU A CA 1
ATOM 707 C C . GLU A 1 90 ? -0.826 -56.183 7.449 1.00 67.64 114 GLU A C 1
ATOM 708 O O . GLU A 1 90 ? -1.260 -55.086 7.115 1.00 66.88 114 GLU A O 1
ATOM 714 N N . LEU A 1 91 ? -1.295 -56.885 8.476 1.00 65.47 115 LEU A N 1
ATOM 715 C CA . LEU A 1 91 ? -2.364 -56.401 9.334 1.00 63.47 115 LEU A CA 1
ATOM 716 C C . LEU A 1 91 ? -2.106 -55.001 9.876 1.00 61.38 115 LEU A C 1
ATOM 717 O O . LEU A 1 91 ? -3.032 -54.217 9.976 1.00 62.71 115 LEU A O 1
ATOM 722 N N . ILE A 1 92 ? -0.862 -54.673 10.202 1.00 61.59 116 ILE A N 1
ATOM 723 C CA . ILE A 1 92 ? -0.542 -53.322 10.681 1.00 60.69 116 ILE A CA 1
ATOM 724 C C . ILE A 1 92 ? -0.909 -52.299 9.615 1.00 60.99 116 ILE A C 1
ATOM 725 O O . ILE A 1 92 ? -1.486 -51.268 9.930 1.00 59.36 116 ILE A O 1
ATOM 730 N N . TRP A 1 93 ? -0.587 -52.614 8.361 1.00 63.36 117 TRP A N 1
ATOM 731 C CA . TRP A 1 93 ? -0.859 -51.716 7.241 1.00 63.82 117 TRP A CA 1
ATOM 732 C C . TRP A 1 93 ? -2.361 -51.642 6.937 1.00 63.88 117 TRP A C 1
ATOM 733 O O . TRP A 1 93 ? -2.890 -50.555 6.712 1.00 64.41 117 TRP A O 1
ATOM 744 N N . LYS A 1 94 ? -3.038 -52.792 6.927 1.00 63.97 118 LYS A N 1
ATOM 745 C CA . LYS A 1 94 ? -4.491 -52.853 6.685 1.00 63.84 118 LYS A CA 1
ATOM 746 C C . LYS A 1 94 ? -5.247 -52.052 7.754 1.00 62.55 118 LYS A C 1
ATOM 747 O O . LYS A 1 94 ? -6.168 -51.329 7.423 1.00 62.81 118 LYS A O 1
ATOM 750 N N . ASN A 1 95 ? -4.836 -52.176 9.020 1.00 61.14 119 ASN A N 1
ATOM 751 C CA . ASN A 1 95 ? -5.425 -51.403 10.117 1.00 60.40 119 ASN A CA 1
ATOM 752 C C . ASN A 1 95 ? -5.238 -49.898 9.955 1.00 59.91 119 ASN A C 1
ATOM 753 O O . ASN A 1 95 ? -6.137 -49.105 10.276 1.00 59.01 119 ASN A O 1
ATOM 758 N N . CYS A 1 96 ? -4.060 -49.518 9.482 1.00 59.01 120 CYS A N 1
ATOM 759 C CA . CYS A 1 96 ? -3.715 -48.129 9.274 1.00 60.30 120 CYS A CA 1
ATOM 760 C C . CYS A 1 96 ? -4.578 -47.502 8.184 1.00 61.47 120 CYS A C 1
ATOM 761 O O . CYS A 1 96 ? -5.102 -46.417 8.367 1.00 60.53 120 CYS A O 1
ATOM 764 N N . ILE A 1 97 ? -4.719 -48.180 7.049 1.00 63.13 121 ILE A N 1
ATOM 765 C CA . ILE A 1 97 ? -5.612 -47.699 6.003 1.00 66.78 121 ILE A CA 1
ATOM 766 C C . ILE A 1 97 ? -7.034 -47.616 6.536 1.00 66.11 121 ILE A C 1
ATOM 767 O O . ILE A 1 97 ? -7.690 -46.589 6.368 1.00 66.52 121 ILE A O 1
ATOM 772 N N . THR A 1 98 ? -7.487 -48.702 7.160 1.00 64.57 122 THR A N 1
ATOM 773 C CA . THR A 1 98 ? -8.830 -48.809 7.697 1.00 65.90 122 THR A CA 1
ATOM 774 C C . THR A 1 98 ? -9.190 -47.588 8.539 1.00 65.75 122 THR A C 1
ATOM 775 O O . THR A 1 98 ? -10.236 -46.987 8.323 1.00 66.05 122 THR A O 1
ATOM 779 N N . PHE A 1 99 ? -8.308 -47.228 9.474 1.00 65.11 123 PHE A N 1
ATOM 780 C CA . PHE A 1 99 ? -8.576 -46.170 10.451 1.00 64.11 123 PHE A CA 1
ATOM 781 C C . PHE A 1 99 ? -8.280 -44.764 9.940 1.00 64.77 123 PHE A C 1
ATOM 782 O O . PHE A 1 99 ? -9.018 -43.827 10.267 1.00 64.47 123 PHE A O 1
ATOM 790 N N . ASN A 1 100 ? -7.203 -44.623 9.157 1.00 65.01 124 ASN A N 1
ATOM 791 C CA . ASN A 1 100 ? -6.717 -43.319 8.705 1.00 65.49 124 ASN A CA 1
ATOM 792 C C . ASN A 1 100 ? -7.127 -42.949 7.280 1.00 68.27 124 ASN A C 1
ATOM 793 O O . ASN A 1 100 ? -7.027 -41.782 6.917 1.00 71.13 124 ASN A O 1
ATOM 798 N N . GLY A 1 101 ? -7.601 -43.910 6.484 1.00 69.38 125 GLY A N 1
ATOM 799 C CA . GLY A 1 101 ? -7.934 -43.659 5.077 1.00 72.26 125 GLY A CA 1
ATOM 800 C C . GLY A 1 101 ? -6.700 -43.731 4.180 1.00 73.50 125 GLY A C 1
ATOM 801 O O . GLY A 1 101 ? -5.570 -43.534 4.637 1.00 71.72 125 GLY A O 1
ATOM 802 N N . ALA A 1 102 ? -6.925 -44.012 2.900 1.00 75.28 126 ALA A N 1
ATOM 803 C CA . ALA A 1 102 ? -5.834 -44.184 1.937 1.00 76.02 126 ALA A CA 1
ATOM 804 C C . ALA A 1 102 ? -5.063 -42.891 1.632 1.00 77.57 126 ALA A C 1
ATOM 805 O O . ALA A 1 102 ? -3.858 -42.946 1.377 1.00 76.69 126 ALA A O 1
ATOM 807 N N . ASN A 1 103 ? -5.747 -41.743 1.655 1.00 80.65 127 ASN A N 1
ATOM 808 C CA . ASN A 1 103 ? -5.102 -40.441 1.396 1.00 82.92 127 ASN A CA 1
ATOM 809 C C . ASN A 1 103 ? -4.237 -39.903 2.533 1.00 79.62 127 ASN A C 1
ATOM 810 O O . ASN A 1 103 ? -3.445 -38.981 2.312 1.00 81.73 127 ASN A O 1
ATOM 815 N N . SER A 1 104 ? -4.369 -40.469 3.728 1.00 74.95 128 SER A N 1
ATOM 816 C CA . SER A 1 104 ? -3.658 -39.958 4.894 1.00 73.70 128 SER A CA 1
ATOM 817 C C . SER A 1 104 ? -2.148 -40.085 4.778 1.00 72.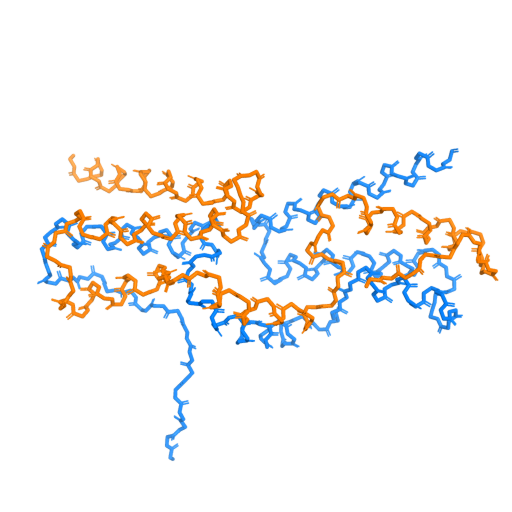85 128 SER A C 1
ATOM 818 O O . SER A 1 104 ? -1.639 -40.962 4.093 1.00 73.30 128 SER A O 1
ATOM 821 N N . LEU A 1 105 ? -1.446 -39.185 5.456 1.00 73.41 129 LEU A N 1
ATOM 822 C CA . LEU A 1 105 ? 0.007 -39.242 5.578 1.00 73.91 129 LEU A CA 1
ATOM 823 C C . LEU A 1 105 ? 0.459 -40.564 6.198 1.00 71.50 129 LEU A C 1
ATOM 824 O O . LEU A 1 105 ? 1.489 -41.115 5.811 1.00 72.19 129 LEU A O 1
ATOM 829 N N . LEU A 1 106 ? -0.325 -41.069 7.142 1.00 68.27 130 LEU A N 1
ATOM 830 C CA . LEU A 1 106 ? -0.052 -42.358 7.760 1.00 66.15 130 LEU A CA 1
ATOM 831 C C . LEU A 1 106 ? -0.163 -43.544 6.809 1.00 64.72 130 LEU A C 1
ATOM 832 O O . LEU A 1 106 ? 0.581 -44.496 6.955 1.00 63.29 130 LEU A O 1
ATOM 837 N N . ALA A 1 107 ? -1.077 -43.493 5.848 1.00 64.82 131 ALA A N 1
ATOM 838 C CA . ALA A 1 107 ? -1.121 -44.508 4.787 1.00 64.42 131 ALA A CA 1
ATOM 839 C C . ALA A 1 107 ? 0.163 -44.517 3.964 1.00 64.67 131 ALA A C 1
ATOM 840 O O . ALA A 1 107 ? 0.647 -45.580 3.597 1.00 64.72 131 ALA A O 1
ATOM 842 N N . THR A 1 108 ? 0.693 -43.331 3.669 1.00 66.32 132 THR A N 1
ATOM 843 C CA . THR A 1 108 ? 1.966 -43.183 2.962 1.00 68.16 132 THR A CA 1
ATOM 844 C C . THR A 1 108 ? 3.118 -43.766 3.766 1.00 67.89 132 THR A C 1
ATOM 845 O O . THR A 1 108 ? 4.002 -44.410 3.213 1.00 68.17 132 THR A O 1
ATOM 849 N N . GLU A 1 109 ? 3.093 -43.527 5.071 1.00 68.96 133 GLU A N 1
ATOM 850 C CA . GLU A 1 109 ? 4.106 -44.056 5.974 1.00 69.99 133 GLU A CA 1
ATOM 851 C C . GLU A 1 109 ? 4.065 -45.578 6.063 1.00 68.67 133 GLU A C 1
ATOM 852 O O . GLU A 1 109 ? 5.110 -46.225 6.073 1.00 68.57 133 GLU A O 1
ATOM 858 N N . ALA A 1 110 ? 2.856 -46.131 6.099 1.00 67.39 134 ALA A N 1
ATOM 859 C CA . ALA A 1 110 ? 2.660 -47.574 6.078 1.00 66.92 134 ALA A CA 1
ATOM 860 C C . ALA A 1 110 ? 3.234 -48.188 4.809 1.00 69.39 134 ALA A C 1
ATOM 861 O O . ALA A 1 110 ? 3.849 -49.244 4.869 1.00 69.77 134 ALA A O 1
ATOM 863 N N . GLY A 1 111 ? 3.027 -47.517 3.672 1.00 70.76 135 GLY A N 1
ATOM 864 C CA . GLY A 1 111 ? 3.563 -47.960 2.398 1.00 72.65 135 GLY A CA 1
ATOM 865 C C . GLY A 1 111 ? 5.080 -47.928 2.364 1.00 74.47 135 GLY A C 1
ATOM 866 O O . GLY A 1 111 ? 5.705 -48.870 1.865 1.00 75.64 135 GLY A O 1
ATOM 867 N N . LYS A 1 112 ? 5.669 -46.850 2.891 1.00 74.12 136 LYS A N 1
ATOM 868 C CA . LYS A 1 112 ? 7.126 -46.749 3.024 1.00 75.31 136 LYS A CA 1
ATOM 869 C C . LYS A 1 112 ? 7.715 -47.880 3.860 1.00 75.18 136 LYS A C 1
ATOM 870 O O . LYS A 1 112 ? 8.760 -48.436 3.511 1.00 76.11 136 LYS A O 1
ATOM 876 N N . CYS A 1 113 ? 7.050 -48.187 4.973 1.00 73.56 137 CYS A N 1
ATOM 877 C CA . CYS A 1 113 ? 7.470 -49.276 5.848 1.00 73.35 137 CYS A CA 1
ATOM 878 C C . CYS A 1 113 ? 7.422 -50.627 5.161 1.00 73.99 137 CYS A C 1
ATOM 879 O O . CYS A 1 113 ? 8.352 -51.425 5.319 1.00 75.07 137 CYS A O 1
ATOM 882 N N . ARG A 1 114 ? 6.349 -50.880 4.409 1.00 73.33 138 ARG A N 1
ATOM 883 C CA . ARG A 1 114 ? 6.222 -52.129 3.673 1.00 74.87 138 ARG A CA 1
ATOM 884 C C . ARG A 1 114 ? 7.456 -52.354 2.811 1.00 75.41 138 ARG A C 1
ATOM 885 O O . ARG A 1 114 ? 8.107 -53.406 2.922 1.00 76.47 138 ARG A O 1
ATOM 893 N N . SER A 1 115 ? 7.780 -51.353 1.992 1.00 75.03 139 SER A N 1
ATOM 894 C CA . SER A 1 115 ? 8.884 -51.463 1.035 1.00 77.97 139 SER A CA 1
ATOM 895 C C . SER A 1 115 ? 10.244 -51.386 1.732 1.00 77.40 139 SER A C 1
ATOM 896 O O . SER A 1 115 ? 11.174 -52.053 1.306 1.00 77.66 139 SER A O 1
ATOM 899 N N . ALA A 1 116 ? 10.344 -50.634 2.833 1.00 76.84 140 ALA A N 1
ATOM 900 C CA . ALA A 1 116 ? 11.578 -50.625 3.637 1.00 77.11 140 ALA A CA 1
ATOM 901 C C . ALA A 1 116 ? 11.910 -52.012 4.205 1.00 77.58 140 ALA A C 1
ATOM 902 O O . ALA A 1 116 ? 13.084 -52.383 4.317 1.00 78.02 140 ALA A O 1
ATOM 904 N N . LEU A 1 117 ? 10.872 -52.770 4.556 1.00 76.65 141 LEU A N 1
ATOM 905 C CA . LEU A 1 117 ? 11.044 -54.141 5.010 1.00 77.78 141 LEU A CA 1
ATOM 906 C C . LEU A 1 117 ? 11.508 -55.031 3.870 1.00 81.41 141 LEU A C 1
ATOM 907 O O . LEU A 1 117 ? 12.470 -55.783 4.036 1.00 85.40 141 LEU A O 1
ATOM 912 N N . ASP A 1 118 ? 10.846 -54.929 2.714 1.00 82.17 142 ASP A N 1
ATOM 913 C CA . ASP A 1 118 ? 11.268 -55.644 1.504 1.00 84.99 142 ASP A CA 1
ATOM 914 C C . ASP A 1 118 ? 12.748 -55.392 1.186 1.00 88.31 142 ASP A C 1
ATOM 915 O O . ASP A 1 118 ? 13.489 -56.336 0.934 1.00 90.73 142 ASP A O 1
ATOM 917 N N . ARG A 1 119 ? 13.168 -54.124 1.226 1.00 89.30 143 ARG A N 1
ATOM 918 C CA . ARG A 1 119 ? 14.579 -53.731 1.040 1.00 92.48 143 ARG A CA 1
ATOM 919 C C . ARG A 1 119 ? 15.527 -54.430 2.011 1.00 91.83 143 ARG A C 1
ATOM 920 O O . ARG A 1 119 ? 16.564 -54.950 1.605 1.00 94.33 143 ARG A O 1
ATOM 928 N N . ILE A 1 120 ? 15.174 -54.384 3.294 1.00 88.59 144 ILE A N 1
ATOM 929 C CA . ILE A 1 120 ? 16.016 -54.923 4.358 1.00 89.16 144 ILE A CA 1
ATOM 930 C C . ILE A 1 120 ? 16.090 -56.447 4.273 1.00 89.53 144 ILE A C 1
ATOM 931 O O . ILE A 1 120 ? 17.176 -57.013 4.394 1.00 91.58 144 ILE A O 1
ATOM 936 N N . ARG A 1 121 ? 14.946 -57.086 4.035 1.00 87.01 145 ARG A N 1
ATOM 937 C CA . ARG A 1 121 ? 14.880 -58.539 3.832 1.00 87.94 145 ARG A CA 1
ATOM 938 C C . ARG A 1 121 ? 15.715 -59.021 2.649 1.00 91.49 145 ARG A C 1
ATOM 939 O O . ARG A 1 121 ? 16.437 -60.009 2.771 1.00 94.49 145 ARG A O 1
ATOM 947 N N A ARG A 1 122 ? 15.609 -58.323 1.519 1.00 92.80 146 ARG A N 1
ATOM 948 C CA A ARG A 1 122 ? 16.407 -58.632 0.330 1.00 97.13 146 ARG A CA 1
ATOM 949 C C A ARG A 1 122 ? 17.896 -58.364 0.542 1.00 99.93 146 ARG A C 1
ATOM 950 O O A ARG A 1 122 ? 18.734 -59.119 0.053 1.00 102.54 146 ARG A O 1
ATOM 958 N N . ALA A 1 123 ? 18.213 -57.290 1.264 1.00 99.83 147 ALA A N 1
ATOM 959 C CA . ALA A 1 123 ? 19.601 -56.978 1.637 1.00 103.28 147 ALA A CA 1
ATOM 960 C C . ALA A 1 123 ? 20.190 -57.968 2.655 1.00 104.81 147 ALA A C 1
ATOM 961 O O . ALA A 1 123 ? 21.394 -58.187 2.676 1.00 108.39 147 ALA A O 1
ATOM 963 N N . TYR A 1 124 ? 19.343 -58.556 3.497 1.00 104.51 148 TYR A N 1
ATOM 964 C CA . TYR A 1 124 ? 19.777 -59.598 4.446 1.00 106.94 148 TYR A CA 1
ATOM 965 C C . TYR A 1 124 ? 20.353 -60.828 3.716 1.00 112.00 148 TYR A C 1
ATOM 966 O O . TYR A 1 124 ? 21.229 -61.507 4.250 1.00 115.83 148 TYR A O 1
ATOM 975 N N . GLN A 1 125 ? 19.913 -61.064 2.476 1.00 114.42 149 GLN A N 1
ATOM 976 C CA . GLN A 1 125 ? 20.521 -62.090 1.598 1.00 118.55 149 GLN A CA 1
ATOM 977 C C . GLN A 1 125 ? 21.921 -61.653 1.135 1.00 121.30 149 GLN A C 1
ATOM 978 O O . GLN A 1 125 ? 22.936 -61.955 1.774 1.00 123.48 149 GLN A O 1
ATOM 984 N N . LYS B 1 9 ? 10.993 -49.785 25.256 1.00 109.59 33 LYS B N 1
ATOM 985 C CA . LYS B 1 9 ? 11.277 -50.332 23.893 1.00 104.90 33 LYS B CA 1
ATOM 986 C C . LYS B 1 9 ? 11.768 -51.792 23.940 1.00 102.58 33 LYS B C 1
ATOM 987 O O . LYS B 1 9 ? 12.379 -52.214 24.916 1.00 104.34 33 LYS B O 1
ATOM 989 N N . HIS B 1 10 ? 11.471 -52.555 22.889 1.00 99.35 34 HIS B N 1
ATOM 990 C CA . HIS B 1 10 ? 11.824 -53.984 22.800 1.00 98.33 34 HIS B CA 1
ATOM 991 C C . HIS B 1 10 ? 13.327 -54.240 22.865 1.00 99.69 34 HIS B C 1
ATOM 992 O O . HIS B 1 10 ? 14.073 -53.703 22.052 1.00 99.59 34 HIS B O 1
ATOM 999 N N . ALA B 1 11 ? 13.760 -55.081 23.805 1.00 102.79 35 ALA B N 1
ATOM 1000 C CA . ALA B 1 11 ? 15.173 -55.484 23.904 1.00 104.10 35 ALA B CA 1
ATOM 1001 C C . ALA B 1 11 ? 15.499 -56.519 22.833 1.00 102.06 35 ALA B C 1
ATOM 1002 O O . ALA B 1 11 ? 14.888 -57.588 22.782 1.00 100.49 35 ALA B O 1
ATOM 1004 N N . HIS B 1 12 ? 16.466 -56.192 21.982 1.00 103.90 36 HIS B N 1
ATOM 1005 C CA . HIS B 1 12 ? 16.831 -57.030 20.840 1.00 103.59 36 HIS B CA 1
ATOM 1006 C C . HIS B 1 12 ? 17.614 -58.255 21.279 1.00 106.05 36 HIS B C 1
ATOM 1007 O O . HIS B 1 12 ? 18.513 -58.137 22.111 1.00 108.54 36 HIS B O 1
ATOM 1014 N N . ARG B 1 13 ? 17.276 -59.413 20.707 1.00 106.85 37 ARG B N 1
ATOM 1015 C CA . ARG B 1 13 ? 17.994 -60.664 20.958 1.00 109.78 37 ARG B CA 1
ATOM 1016 C C . ARG B 1 13 ? 18.914 -61.001 19.786 1.00 110.88 37 ARG B C 1
ATOM 1017 O O . ARG B 1 13 ? 18.453 -61.507 18.759 1.00 109.81 37 ARG B O 1
ATOM 1025 N N . GLN B 1 14 ? 20.211 -60.700 19.950 1.00 113.27 38 GLN B N 1
ATOM 1026 C CA . GLN B 1 14 ? 21.257 -61.009 18.948 1.00 112.86 38 GLN B CA 1
ATOM 1027 C C . GLN B 1 14 ? 21.126 -62.401 18.327 1.00 111.87 38 GLN B C 1
ATOM 1028 O O . GLN B 1 14 ? 21.278 -62.545 17.116 1.00 111.33 38 GLN B O 1
ATOM 1034 N N . SER B 1 15 ? 20.837 -63.402 19.162 1.00 110.99 39 SER B N 1
ATOM 1035 C CA . SER B 1 15 ? 20.612 -64.778 18.713 1.00 109.84 39 SER B CA 1
ATOM 1036 C C . SER B 1 15 ? 19.282 -65.296 19.270 1.00 110.68 39 SER B C 1
ATOM 1037 O O . SER B 1 15 ? 18.908 -64.978 20.403 1.00 111.02 39 SER B O 1
ATOM 1039 N N . LEU B 1 16 ? 18.560 -66.058 18.449 1.00 110.43 40 LEU B N 1
ATOM 1040 C CA . LEU B 1 16 ? 17.291 -66.691 18.837 1.00 111.44 40 LEU B CA 1
ATOM 1041 C C . LEU B 1 16 ? 17.298 -68.136 18.353 1.00 112.16 40 LEU B C 1
ATOM 1042 O O . LEU B 1 16 ? 17.855 -68.423 17.292 1.00 111.09 40 LEU B O 1
ATOM 1044 N N . GLU B 1 17 ? 16.677 -69.033 19.124 1.00 113.85 41 GLU B N 1
ATOM 1045 C CA . GLU B 1 17 ? 16.647 -70.469 18.799 1.00 115.31 41 GLU B CA 1
ATOM 1046 C C . GLU B 1 17 ? 15.284 -70.902 18.250 1.00 114.69 41 GLU B C 1
ATOM 1047 O O . GLU B 1 17 ? 14.802 -71.990 18.562 1.00 117.15 41 GLU B O 1
ATOM 1049 N N . THR B 1 18 ? 14.680 -70.043 17.431 1.00 110.21 42 THR B N 1
ATOM 1050 C CA . THR B 1 18 ? 13.482 -70.375 16.670 1.00 110.94 42 THR B CA 1
ATOM 1051 C C . THR B 1 18 ? 13.930 -70.811 15.267 1.00 109.68 42 THR B C 1
ATOM 1052 O O . THR B 1 18 ? 15.124 -70.965 15.020 1.00 109.50 42 THR B O 1
ATOM 1056 N N . ILE B 1 19 ? 12.971 -71.008 14.364 1.00 109.24 43 ILE B N 1
ATOM 1057 C CA . ILE B 1 19 ? 13.233 -71.390 12.966 1.00 109.34 43 ILE B CA 1
ATOM 1058 C C 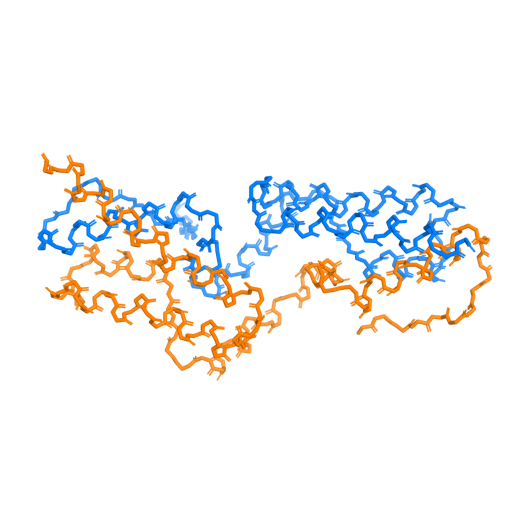. ILE B 1 19 ? 14.058 -70.279 12.271 1.00 104.72 43 ILE B C 1
ATOM 1059 O O . ILE B 1 19 ? 13.842 -69.098 12.554 1.00 100.70 43 ILE B O 1
ATOM 1064 N N . PRO B 1 20 ? 15.011 -70.649 11.380 1.00 104.28 44 PRO B N 1
ATOM 1065 C CA . PRO B 1 20 ? 15.849 -69.638 10.701 1.00 100.90 44 PRO B CA 1
ATOM 1066 C C . PRO B 1 20 ? 15.103 -68.568 9.899 1.00 97.41 44 PRO B C 1
ATOM 1067 O O . PRO B 1 20 ? 15.511 -67.405 9.909 1.00 94.69 44 PRO B O 1
ATOM 1071 N N . GLU B 1 21 ? 14.052 -68.966 9.186 1.00 97.46 45 GLU B N 1
ATOM 1072 C CA . GLU B 1 21 ? 13.245 -68.015 8.408 1.00 95.75 45 GLU B CA 1
ATOM 1073 C C . GLU B 1 21 ? 12.473 -67.022 9.289 1.00 92.18 45 GLU B C 1
ATOM 1074 O O . GLU B 1 21 ? 12.240 -65.879 8.885 1.00 91.82 45 GLU B O 1
ATOM 1080 N N . VAL B 1 22 ? 12.067 -67.473 10.475 1.00 77.78 46 VAL B N 1
ATOM 1081 C CA . VAL B 1 22 ? 11.407 -66.617 11.456 1.00 75.22 46 VAL B CA 1
ATOM 1082 C C . VAL B 1 22 ? 12.447 -65.749 12.159 1.00 73.36 46 VAL B C 1
ATOM 1083 O O . VAL B 1 22 ? 12.222 -64.553 12.373 1.00 72.09 46 VAL B O 1
ATOM 1087 N N . ALA B 1 23 ? 13.579 -66.346 12.513 1.00 73.84 47 ALA B N 1
ATOM 1088 C CA . ALA B 1 23 ? 14.657 -65.613 13.173 1.00 73.18 47 ALA B CA 1
ATOM 1089 C C . ALA B 1 23 ? 15.228 -64.504 12.281 1.00 72.23 47 ALA B C 1
ATOM 1090 O O . ALA B 1 23 ? 15.457 -63.390 12.751 1.00 70.27 47 ALA B O 1
ATOM 1092 N N . GLU B 1 24 ? 15.446 -64.809 11.002 1.00 73.20 48 GLU B N 1
ATOM 1093 C CA . GLU B 1 24 ? 15.927 -63.811 10.029 1.00 73.64 48 GLU B CA 1
ATOM 1094 C C . GLU B 1 24 ? 14.978 -62.624 9.997 1.00 72.05 48 GLU B C 1
ATOM 1095 O O . GLU B 1 24 ? 15.383 -61.470 10.155 1.00 71.50 48 GLU B O 1
ATOM 1097 N N . LEU B 1 25 ? 13.702 -62.948 9.831 1.00 71.42 49 LEU B N 1
ATOM 1098 C CA . LEU B 1 25 ? 12.624 -61.974 9.752 1.00 69.40 49 LEU B CA 1
ATOM 1099 C C . LEU B 1 25 ? 12.528 -61.123 11.016 1.00 67.00 49 LEU B C 1
ATOM 1100 O O . LEU B 1 25 ? 12.359 -59.920 10.940 1.00 65.05 49 LEU B O 1
ATOM 1105 N N . TYR B 1 26 ? 12.671 -61.752 12.175 1.00 67.14 50 TYR B N 1
ATOM 1106 C CA . TYR B 1 26 ? 12.779 -61.017 13.434 1.00 67.14 50 TYR B CA 1
ATOM 1107 C C . TYR B 1 26 ? 13.866 -59.941 13.399 1.00 67.18 50 TYR B C 1
ATOM 1108 O O . TYR B 1 26 ? 13.611 -58.791 13.746 1.00 67.78 50 TYR B O 1
ATOM 1117 N N . HIS B 1 27 ? 15.072 -60.312 12.972 1.00 68.21 51 HIS B N 1
ATOM 1118 C CA . HIS B 1 27 ? 16.184 -59.356 12.903 1.00 68.15 51 HIS B CA 1
ATOM 1119 C C . HIS B 1 27 ? 15.849 -58.206 11.962 1.00 67.53 51 HIS B C 1
ATOM 1120 O O . HIS B 1 27 ? 16.180 -57.057 12.246 1.00 65.94 51 HIS B O 1
ATOM 1127 N N . CYS B 1 28 ? 15.194 -58.535 10.850 1.00 68.32 52 CYS B N 1
ATOM 1128 C CA . CYS B 1 28 ? 14.758 -57.544 9.874 1.00 69.60 52 CYS B CA 1
ATOM 1129 C C . CYS B 1 28 ? 13.691 -56.618 10.434 1.00 68.10 52 CYS B C 1
ATOM 1130 O O . CYS B 1 28 ? 13.786 -55.400 10.283 1.00 68.78 52 CYS B O 1
ATOM 1133 N N . ILE B 1 29 ? 12.686 -57.191 11.090 1.00 66.60 53 ILE B N 1
ATOM 1134 C CA . ILE B 1 29 ? 11.640 -56.388 11.731 1.00 64.84 53 ILE B CA 1
ATOM 1135 C C . ILE B 1 29 ? 12.226 -55.505 12.826 1.00 64.48 53 ILE B C 1
ATOM 1136 O O . ILE B 1 29 ? 11.794 -54.361 12.986 1.00 61.90 53 ILE B O 1
ATOM 1141 N N . TYR B 1 30 ? 13.206 -56.012 13.568 1.00 65.99 54 TYR B N 1
ATOM 1142 C CA . TYR B 1 30 ? 13.822 -55.181 14.596 1.00 68.12 54 TYR B CA 1
ATOM 1143 C C . TYR B 1 30 ? 14.488 -53.941 14.004 1.00 68.47 54 TYR B C 1
ATOM 1144 O O . TYR B 1 30 ? 14.340 -52.848 14.557 1.00 68.61 54 TYR B O 1
ATOM 1153 N N . LYS B 1 31 ? 15.226 -54.117 12.909 1.00 69.04 55 LYS B N 1
ATOM 1154 C CA . LYS B 1 31 ? 15.877 -52.994 12.233 1.00 70.67 55 LYS B CA 1
ATOM 1155 C C . LYS B 1 31 ? 14.858 -51.944 11.793 1.00 69.89 55 LYS B C 1
ATOM 1156 O O . LYS B 1 31 ? 15.059 -50.757 12.010 1.00 69.95 55 LYS B O 1
ATOM 1160 N N . LEU B 1 32 ? 13.752 -52.393 11.208 1.00 69.45 56 LEU B N 1
ATOM 1161 C CA . LEU B 1 32 ? 12.638 -51.511 10.827 1.00 68.60 56 LEU B CA 1
ATOM 1162 C C . LEU B 1 32 ? 12.120 -50.706 12.019 1.00 68.07 56 LEU B C 1
ATOM 1163 O O . LEU B 1 32 ? 11.991 -49.478 11.959 1.00 68.44 56 LEU B O 1
ATOM 1168 N N . TYR B 1 33 ? 11.812 -51.434 13.089 1.00 66.72 57 TYR B N 1
ATOM 1169 C CA . TYR B 1 33 ? 11.361 -50.875 14.363 1.00 66.91 57 TYR B CA 1
ATOM 1170 C C . TYR B 1 33 ? 12.349 -49.887 14.974 1.00 67.83 57 TYR B C 1
ATOM 1171 O O . TYR B 1 33 ? 11.943 -48.877 15.546 1.00 68.95 57 TYR B O 1
ATOM 1180 N N . ASN B 1 34 ? 13.633 -50.187 14.853 1.00 70.51 58 ASN B N 1
ATOM 1181 C CA . ASN B 1 34 ? 14.682 -49.424 15.508 1.00 73.60 58 ASN B CA 1
ATOM 1182 C C . ASN B 1 34 ? 15.260 -48.274 14.667 1.00 75.86 58 ASN B C 1
ATOM 1183 O O . ASN B 1 34 ? 15.541 -47.207 15.209 1.00 75.81 58 ASN B O 1
ATOM 1188 N N . GLU B 1 35 ? 15.433 -48.496 13.362 1.00 78.28 59 GLU B N 1
ATOM 1189 C CA . GLU B 1 35 ? 16.146 -47.558 12.477 1.00 81.93 59 GLU B CA 1
ATOM 1190 C C . GLU B 1 35 ? 15.297 -46.784 11.471 1.00 81.62 59 GLU B C 1
ATOM 1191 O O . GLU B 1 35 ? 15.653 -45.669 11.124 1.00 82.85 59 GLU B O 1
ATOM 1197 N N . GLU B 1 36 ? 14.210 -47.370 10.981 1.00 81.21 60 GLU B N 1
ATOM 1198 C CA . GLU B 1 36 ? 13.411 -46.731 9.929 1.00 83.35 60 GLU B CA 1
ATOM 1199 C C . GLU B 1 36 ? 12.496 -45.620 10.465 1.00 81.39 60 GLU B C 1
ATOM 1200 O O . GLU B 1 36 ? 11.634 -45.877 11.303 1.00 78.74 60 GLU B O 1
ATOM 1206 N N . GLU B 1 37 ? 12.673 -44.396 9.964 1.00 83.09 61 GLU B N 1
ATOM 1207 C CA . GLU B 1 37 ? 11.865 -43.238 10.403 1.00 82.64 61 GLU B CA 1
ATOM 1208 C C . GLU B 1 37 ? 10.365 -43.433 10.259 1.00 76.81 61 GLU B C 1
ATOM 1209 O O . GLU B 1 37 ? 9.597 -43.034 11.123 1.00 73.90 61 GLU B O 1
ATOM 1215 N N . SER B 1 38 ? 9.960 -44.047 9.158 1.00 75.87 62 SER B N 1
ATOM 1216 C CA . SER B 1 38 ? 8.552 -44.319 8.907 1.00 73.88 62 SER B CA 1
ATOM 1217 C C . SER B 1 38 ? 7.883 -45.331 9.834 1.00 70.25 62 SER B C 1
ATOM 1218 O O . SER B 1 38 ? 6.663 -45.379 9.847 1.00 68.20 62 SER B O 1
ATOM 1221 N N . SER B 1 39 ? 8.654 -46.138 10.574 1.00 67.97 63 SER B N 1
ATOM 1222 C CA . SER B 1 39 ? 8.075 -47.101 11.525 1.00 65.57 63 SER B CA 1
ATOM 1223 C C . SER B 1 39 ? 7.544 -46.468 12.811 1.00 64.21 63 SER B C 1
ATOM 1224 O O . SER B 1 39 ? 6.780 -47.115 13.539 1.00 63.74 63 SER B O 1
ATOM 1227 N N . VAL B 1 40 ? 7.895 -45.207 13.078 1.00 63.81 64 VAL B N 1
ATOM 1228 C CA . VAL B 1 40 ? 7.531 -44.563 14.346 1.00 62.76 64 VAL B CA 1
ATOM 1229 C C . VAL B 1 40 ? 6.059 -44.745 14.740 1.00 60.53 64 VAL B C 1
ATOM 1230 O O . VAL B 1 40 ? 5.760 -44.982 15.893 1.00 60.97 64 VAL B O 1
ATOM 1234 N N . TRP B 1 41 ? 5.172 -44.717 13.758 1.00 59.78 65 TRP B N 1
ATOM 1235 C CA . TRP B 1 41 ? 3.729 -44.780 13.990 1.00 59.46 65 TRP B CA 1
ATOM 1236 C C . TRP B 1 41 ? 3.249 -46.147 14.410 1.00 57.70 65 TRP B C 1
ATOM 1237 O O . TRP B 1 41 ? 2.135 -46.269 14.925 1.00 57.89 65 TRP B O 1
ATOM 1248 N N . PHE B 1 42 ? 4.072 -47.167 14.157 1.00 56.43 66 PHE B N 1
ATOM 1249 C CA . PHE B 1 42 ? 3.656 -48.556 14.239 1.00 56.02 66 PHE B CA 1
ATOM 1250 C C . PHE B 1 42 ? 4.479 -49.375 15.205 1.00 55.79 66 PHE B C 1
ATOM 1251 O O . PHE B 1 42 ? 4.287 -50.587 15.286 1.00 56.01 66 PHE B O 1
ATOM 1259 N N . ARG B 1 43 ? 5.363 -48.715 15.953 1.00 56.44 67 ARG B N 1
ATOM 1260 C CA . ARG B 1 43 ? 6.287 -49.389 16.852 1.00 57.50 67 ARG B CA 1
ATOM 1261 C C . ARG B 1 43 ? 5.557 -49.995 18.043 1.00 58.64 67 ARG B C 1
ATOM 1262 O O . ARG B 1 43 ? 5.679 -51.187 18.299 1.00 60.15 67 ARG B O 1
ATOM 1270 N N . GLU B 1 44 ? 4.813 -49.158 18.760 1.00 58.27 68 GLU B N 1
ATOM 1271 C CA . GLU B 1 44 ? 4.187 -49.546 20.015 1.00 58.58 68 GLU B CA 1
ATOM 1272 C C . GLU B 1 44 ? 2.674 -49.662 19.862 1.00 56.76 68 GLU B C 1
ATOM 1273 O O . GLU B 1 44 ? 2.111 -49.163 18.894 1.00 55.55 68 GLU B O 1
ATOM 1279 N N . PRO B 1 45 ? 2.022 -50.369 20.791 1.00 56.52 69 PRO B N 1
ATOM 1280 C CA . PRO B 1 45 ? 0.560 -50.450 20.725 1.00 56.80 69 PRO B CA 1
ATOM 1281 C C . PRO B 1 45 ? -0.074 -49.068 20.879 1.00 55.71 69 PRO B C 1
ATOM 1282 O O . PRO B 1 45 ? 0.481 -48.211 21.565 1.00 54.80 69 PRO B O 1
ATOM 1286 N N . VAL B 1 46 ? -1.215 -48.860 20.239 1.00 56.51 70 VAL B N 1
ATOM 1287 C CA . VAL B 1 46 ? -1.856 -47.544 20.204 1.00 56.68 70 VAL B CA 1
ATOM 1288 C C . VAL B 1 46 ? -2.204 -47.011 21.604 1.00 56.85 70 VAL B C 1
ATOM 1289 O O . VAL B 1 46 ? -2.015 -45.827 21.865 1.00 56.67 70 VAL B O 1
ATOM 1293 N N . ASN B 1 47 ? -2.642 -47.885 22.508 1.00 57.53 71 ASN B N 1
ATOM 1294 C CA . ASN B 1 47 ? -2.883 -47.481 23.902 1.00 58.31 71 ASN B CA 1
ATOM 1295 C C . ASN B 1 47 ? -1.659 -46.941 24.685 1.00 58.02 71 ASN B C 1
ATOM 1296 O O . ASN B 1 47 ? -1.840 -46.312 25.729 1.00 59.72 71 ASN B O 1
ATOM 1301 N N . ALA B 1 48 ? -0.439 -47.164 24.190 1.00 57.10 72 ALA B N 1
ATOM 1302 C CA . ALA B 1 48 ? 0.774 -46.559 24.768 1.00 57.34 72 ALA B CA 1
ATOM 1303 C C . ALA B 1 48 ? 0.936 -45.080 24.422 1.00 56.75 72 ALA B C 1
ATOM 1304 O O . ALA B 1 48 ? 1.724 -44.401 25.061 1.00 56.77 72 ALA B O 1
ATOM 1306 N N . LEU B 1 49 ? 0.204 -44.596 23.421 1.00 57.57 73 LEU B N 1
ATOM 1307 C CA . LEU B 1 49 ? 0.373 -43.256 22.876 1.00 60.58 73 LEU B CA 1
ATOM 1308 C C . LEU B 1 49 ? -0.419 -42.214 23.702 1.00 61.79 73 LEU B C 1
ATOM 1309 O O . LEU B 1 49 ? -0.334 -41.022 23.418 1.00 64.77 73 LEU B O 1
ATOM 1314 N N . ALA B 1 50 ? -1.249 -42.664 24.647 1.00 63.52 74 ALA B N 1
ATOM 1315 C CA . ALA B 1 50 ? -2.022 -41.758 25.524 1.00 65.36 74 ALA B CA 1
ATOM 1316 C C . ALA B 1 50 ? -1.108 -40.919 26.456 1.00 66.19 74 ALA B C 1
ATOM 1317 O O . ALA B 1 50 ? -1.409 -39.756 26.788 1.00 67.79 74 ALA B O 1
ATOM 1319 N N . GLN B 1 51 ? 0.022 -41.508 26.840 1.00 66.18 75 GLN B N 1
ATOM 1320 C CA . GLN B 1 51 ? 1.078 -40.824 27.580 1.00 67.84 75 GLN B CA 1
ATOM 1321 C C . GLN B 1 51 ? 1.476 -39.431 27.045 1.00 66.68 75 GLN B C 1
ATOM 1322 O O . GLN B 1 51 ? 1.686 -38.485 27.811 1.00 67.16 75 GLN B O 1
ATOM 1328 N N . GLU B 1 52 ? 1.585 -39.314 25.736 1.00 64.99 76 GLU B N 1
ATOM 1329 C CA . GLU B 1 52 ? 1.998 -38.052 25.117 1.00 66.11 76 GLU B CA 1
ATOM 1330 C C . GLU B 1 52 ? 1.045 -36.867 25.358 1.00 65.10 76 GLU B C 1
ATOM 1331 O O . GLU B 1 52 ? 1.493 -35.701 25.428 1.00 65.60 76 GLU B O 1
ATOM 1337 N N . ILE B 1 53 ? -0.242 -37.172 25.525 1.00 63.81 77 ILE B N 1
ATOM 1338 C CA . ILE B 1 53 ? -1.264 -36.139 25.721 1.00 63.80 77 ILE B CA 1
ATOM 1339 C C . ILE B 1 53 ? -0.969 -35.243 26.928 1.00 63.73 77 ILE B C 1
ATOM 1340 O O . ILE B 1 53 ? -1.115 -34.020 26.874 1.00 62.48 77 ILE B O 1
ATOM 1345 N N . PHE B 1 54 ? -0.502 -35.859 28.003 1.00 65.70 78 PHE B N 1
ATOM 1346 C CA . PHE B 1 54 ? -0.246 -35.152 29.251 1.00 66.86 78 PHE B CA 1
ATOM 1347 C C . PHE B 1 54 ? 1.000 -34.262 29.134 1.00 68.71 78 PHE B C 1
ATOM 1348 O O . PHE B 1 54 ? 0.997 -33.103 29.583 1.00 69.90 78 PHE B O 1
ATOM 1356 N N . THR B 1 55 ? 2.021 -34.766 28.443 1.00 69.39 79 THR B N 1
ATOM 1357 C CA . THR B 1 55 ? 3.259 -34.033 28.198 1.00 72.08 79 THR B CA 1
ATOM 1358 C C . THR B 1 55 ? 2.997 -32.765 27.349 1.00 72.73 79 THR B C 1
ATOM 1359 O O . THR B 1 55 ? 3.590 -31.682 27.586 1.00 75.14 79 THR B O 1
ATOM 1363 N N . TYR B 1 56 ? 2.085 -32.887 26.387 1.00 70.63 80 TYR B N 1
ATOM 1364 C CA . TYR B 1 56 ? 1.725 -31.758 25.531 1.00 71.15 80 TYR B CA 1
ATOM 1365 C C . TYR B 1 56 ? 1.234 -30.548 26.322 1.00 72.04 80 TYR B C 1
ATOM 1366 O O . TYR B 1 56 ? 1.580 -29.403 25.999 1.00 74.08 80 TYR B O 1
ATOM 1375 N N . TYR B 1 57 ? 0.409 -30.793 27.332 1.00 75.20 81 TYR B N 1
ATOM 1376 C CA . TYR B 1 57 ? -0.141 -29.692 28.130 1.00 77.09 81 TYR B CA 1
ATOM 1377 C C . TYR B 1 57 ? 0.857 -29.117 29.138 1.00 81.52 81 TYR B C 1
ATOM 1378 O O . TYR B 1 57 ? 0.659 -28.003 29.613 1.00 82.94 81 TYR B O 1
ATOM 1387 N N . ASP B 1 58 ? 1.926 -29.866 29.428 1.00 86.17 82 ASP B N 1
ATOM 1388 C CA . ASP B 1 58 ? 3.087 -29.356 30.169 1.00 91.18 82 ASP B CA 1
ATOM 1389 C C . ASP B 1 58 ? 4.012 -28.514 29.292 1.00 90.14 82 ASP B C 1
ATOM 1390 O O . ASP B 1 58 ? 4.519 -27.486 29.743 1.00 94.68 82 ASP B O 1
ATOM 1395 N N . VAL B 1 59 ? 4.241 -28.949 28.056 1.00 86.06 83 VAL B N 1
ATOM 1396 C CA . VAL B 1 59 ? 5.145 -28.241 27.142 1.00 85.44 83 VAL B CA 1
ATOM 1397 C C . VAL B 1 59 ? 4.522 -26.957 26.548 1.00 82.89 83 VAL B C 1
ATOM 1398 O O . VAL B 1 59 ? 5.090 -25.872 26.674 1.00 83.92 83 VAL B O 1
ATOM 1402 N N . VAL B 1 60 ? 3.373 -27.089 25.893 1.00 79.30 84 VAL B N 1
ATOM 1403 C CA . VAL B 1 60 ? 2.753 -25.980 25.144 1.00 77.26 84 VAL B CA 1
ATOM 1404 C C . VAL B 1 60 ? 1.964 -25.069 26.059 1.00 76.90 84 VAL B C 1
ATOM 1405 O O . VAL B 1 60 ? 0.961 -25.499 26.627 1.00 77.78 84 VAL B O 1
ATOM 1409 N N . LYS B 1 61 ? 2.391 -23.808 26.158 1.00 77.46 85 LYS B N 1
ATOM 1410 C CA . LYS B 1 61 ? 1.729 -22.815 27.010 1.00 78.21 85 LYS B CA 1
ATOM 1411 C C . LYS B 1 61 ? 0.290 -22.503 26.571 1.00 74.76 85 LYS B C 1
ATOM 1412 O O . LYS B 1 61 ? -0.622 -22.548 27.399 1.00 74.42 85 LYS B O 1
ATOM 1416 N N . SER B 1 62 ? 0.103 -22.173 25.289 1.00 72.10 86 SER B N 1
ATOM 1417 C CA . SER B 1 62 ? -1.207 -21.764 24.745 1.00 69.81 86 SER B CA 1
ATOM 1418 C C . SER B 1 62 ? -1.673 -22.745 23.680 1.00 66.83 86 SER B C 1
ATOM 1419 O O . SER B 1 62 ? -1.479 -22.494 22.486 1.00 64.21 86 SER B O 1
ATOM 1422 N N . PRO B 1 63 ? -2.297 -23.867 24.097 1.00 66.87 87 PRO B N 1
ATOM 1423 C CA . PRO B 1 63 ? -2.759 -24.816 23.081 1.00 64.30 87 PRO B CA 1
ATOM 1424 C C . PRO B 1 63 ? -3.883 -24.242 22.225 1.00 61.72 87 PRO B C 1
ATOM 1425 O O . PRO B 1 63 ? -4.574 -23.302 22.626 1.00 62.58 87 PRO B O 1
ATOM 1429 N N . MET B 1 64 ? -4.029 -24.812 21.038 1.00 58.83 88 MET B N 1
ATOM 1430 C CA . MET B 1 64 ? -4.904 -24.280 20.034 1.00 57.45 88 MET B CA 1
ATOM 1431 C C . MET B 1 64 ? -5.202 -25.333 18.978 1.00 55.15 88 MET B C 1
ATOM 1432 O O . MET B 1 64 ? -4.391 -26.204 18.698 1.00 54.76 88 MET B O 1
ATOM 1437 N N . SER B 1 65 ? -6.410 -25.271 18.439 1.00 53.97 89 SER B N 1
ATOM 1438 C CA . SER B 1 65 ? -6.832 -26.189 17.403 1.00 51.80 89 SER B CA 1
ATOM 1439 C C . SER B 1 65 ? -7.767 -25.464 16.460 1.00 51.13 89 SER B C 1
ATOM 1440 O O . SER B 1 65 ? -8.245 -24.359 16.738 1.00 51.62 89 SER B O 1
ATOM 1443 N N . LEU B 1 66 ? -8.027 -26.111 15.340 1.00 50.39 90 LEU B N 1
ATOM 1444 C CA . LEU B 1 66 ? -8.966 -25.594 14.381 1.00 50.71 90 LEU B CA 1
ATOM 1445 C C . LEU B 1 66 ? -10.376 -25.592 14.968 1.00 50.16 90 LEU B C 1
ATOM 1446 O O . LEU B 1 66 ? -11.126 -24.649 14.729 1.00 49.88 90 LEU B O 1
ATOM 1451 N N . ARG B 1 67 ? -10.718 -26.619 15.750 1.00 48.28 91 ARG B N 1
ATOM 1452 C CA . ARG B 1 67 ? -12.021 -26.679 16.400 1.00 48.25 91 ARG B CA 1
ATOM 1453 C C . ARG B 1 67 ? -12.263 -25.466 17.280 1.00 49.75 91 ARG B C 1
ATOM 1454 O O . ARG B 1 67 ? -13.336 -24.866 17.240 1.00 50.95 91 ARG B O 1
ATOM 1462 N N . HIS B 1 68 ? -11.263 -25.127 18.082 1.00 51.49 92 HIS B N 1
ATOM 1463 C CA . HIS B 1 68 ? -11.358 -24.013 19.026 1.00 53.73 92 HIS B CA 1
ATOM 1464 C C . HIS B 1 68 ? -11.576 -22.676 18.303 1.00 52.94 92 HIS B C 1
ATOM 1465 O O . HIS B 1 68 ? -12.361 -21.852 18.745 1.00 51.25 92 HIS B O 1
ATOM 1472 N N . ILE B 1 69 ? -10.908 -22.498 17.166 1.00 52.56 93 ILE B N 1
ATOM 1473 C CA . ILE B 1 69 ? -11.068 -21.289 16.353 1.00 51.95 93 ILE B CA 1
ATOM 1474 C C . ILE B 1 69 ? -12.450 -21.235 15.692 1.00 50.89 93 ILE B C 1
ATOM 1475 O O . ILE B 1 69 ? -13.080 -20.189 15.678 1.00 50.78 93 ILE B O 1
ATOM 1480 N N . LEU B 1 70 ? -12.911 -22.362 15.161 1.00 49.84 94 LEU B N 1
ATOM 1481 C CA . LEU B 1 70 ? -14.216 -22.437 14.513 1.00 51.11 94 LEU B CA 1
ATOM 1482 C C . LEU B 1 70 ? -15.368 -22.176 15.471 1.00 52.96 94 LEU B C 1
ATOM 1483 O O . LEU B 1 70 ? -16.267 -21.387 15.165 1.00 52.92 94 LEU B O 1
ATOM 1488 N N . ASP B 1 71 ? -15.325 -22.825 16.631 1.00 54.07 95 ASP B N 1
ATOM 1489 C CA . ASP B 1 71 ? -16.334 -22.595 17.667 1.00 55.26 95 ASP B CA 1
ATOM 1490 C C . ASP B 1 71 ? -16.335 -21.152 18.174 1.00 55.55 95 ASP B C 1
ATOM 1491 O O . ASP B 1 71 ? -17.402 -20.610 18.485 1.00 57.18 95 ASP B O 1
ATOM 1496 N N . ASN B 1 72 ? -15.156 -20.537 18.261 1.00 55.08 96 ASN B N 1
ATOM 1497 C CA . ASN B 1 72 ? -15.048 -19.143 18.721 1.00 57.13 96 ASN B CA 1
ATOM 1498 C C . ASN B 1 72 ? -15.563 -18.106 17.719 1.00 56.59 96 ASN B C 1
ATOM 1499 O O . ASN B 1 72 ? -16.107 -17.075 18.119 1.00 57.33 96 ASN B O 1
ATOM 1504 N N . ILE B 1 73 ? -15.383 -18.381 16.428 1.00 56.06 97 ILE B N 1
ATOM 1505 C CA . ILE B 1 73 ? -15.955 -17.543 15.377 1.00 55.88 97 ILE B CA 1
ATOM 1506 C C . ILE B 1 73 ? -17.487 -17.553 15.461 1.00 58.03 97 ILE B C 1
ATOM 1507 O O . ILE B 1 73 ? -18.122 -16.485 15.423 1.00 60.74 97 ILE B O 1
ATOM 1512 N N . VAL B 1 74 ? -18.057 -18.751 15.582 1.00 56.89 98 VAL B N 1
ATOM 1513 C CA . VAL B 1 74 ? -19.502 -18.935 15.658 1.00 58.85 98 VAL B CA 1
ATOM 1514 C C . VAL B 1 74 ? -20.081 -18.195 16.864 1.00 62.02 98 VAL B C 1
ATOM 1515 O O . VAL B 1 74 ? -21.095 -17.507 16.734 1.00 63.56 98 VAL B O 1
ATOM 1519 N N . LYS B 1 75 ? -19.426 -18.326 18.015 1.00 64.20 99 LYS B N 1
ATOM 1520 C CA . LYS B 1 75 ? -19.854 -17.639 19.230 1.00 67.33 99 LYS B CA 1
ATOM 1521 C C . LYS B 1 75 ? -19.801 -16.114 19.141 1.00 68.37 99 LYS B C 1
ATOM 1522 O O . LYS B 1 75 ? -20.544 -15.432 19.849 1.00 70.71 99 LYS B O 1
ATOM 1528 N N . GLY B 1 76 ? -18.923 -15.588 18.293 1.00 67.25 100 GLY B N 1
ATOM 1529 C CA . GLY B 1 76 ? -18.911 -14.163 17.954 1.00 69.18 100 GLY B CA 1
ATOM 1530 C C . GLY B 1 76 ? -18.399 -13.213 19.028 1.00 71.44 100 GLY B C 1
ATOM 1531 O O . GLY B 1 76 ? -18.551 -12.005 18.892 1.00 74.25 100 GLY B O 1
ATOM 1532 N N . ASP B 1 77 ? -17.764 -13.752 20.069 1.00 72.65 101 ASP B N 1
ATOM 1533 C CA . ASP B 1 77 ? -17.346 -12.974 21.247 1.00 75.65 101 ASP B CA 1
ATOM 1534 C C . ASP B 1 77 ? -15.824 -12.962 21.423 1.00 75.57 101 ASP B C 1
ATOM 1535 O O . ASP B 1 77 ? -15.331 -12.594 22.493 1.00 78.40 101 ASP B O 1
ATOM 1537 N N . THR B 1 78 ? -15.085 -13.347 20.381 1.00 73.57 102 THR B N 1
ATOM 1538 C CA . THR B 1 78 ? -13.629 -13.465 20.447 1.00 72.25 102 THR B CA 1
ATOM 1539 C C . THR B 1 78 ? -12.953 -12.595 19.395 1.00 71.45 102 THR B C 1
ATOM 1540 O O . THR B 1 78 ? -12.142 -11.729 19.726 1.00 73.23 102 THR B O 1
ATOM 1544 N N . TYR B 1 79 ? -13.291 -12.836 18.132 1.00 69.58 103 TYR B N 1
ATOM 1545 C CA . TYR B 1 79 ? -12.565 -12.271 17.000 1.00 69.81 103 TYR B CA 1
ATOM 1546 C C . TYR B 1 79 ? -13.289 -11.088 16.362 1.00 72.28 103 TYR B C 1
ATOM 1547 O O . TYR B 1 79 ? -14.369 -11.252 15.790 1.00 72.10 103 TYR B O 1
ATOM 1556 N N . SER B 1 80 ? -12.684 -9.905 16.458 1.00 74.65 104 SER B N 1
ATOM 1557 C CA . SER B 1 80 ? -13.140 -8.716 15.727 1.00 76.77 104 SER B CA 1
ATOM 1558 C C . SER B 1 80 ? -12.551 -8.583 14.312 1.00 78.05 104 SER B C 1
ATOM 1559 O O . SER B 1 80 ? -13.221 -8.035 13.430 1.00 80.10 104 SER B O 1
ATOM 1562 N N . THR B 1 81 ? -11.318 -9.061 14.093 1.00 77.34 105 THR B N 1
ATOM 1563 C CA . THR B 1 81 ? -10.668 -8.971 12.772 1.00 77.31 105 THR B CA 1
ATOM 1564 C C . THR B 1 81 ? -10.163 -10.323 12.257 1.00 75.71 105 THR B C 1
ATOM 1565 O O . THR B 1 81 ? -10.036 -11.299 13.006 1.00 74.86 105 THR B O 1
ATOM 1569 N N . ALA B 1 82 ? -9.888 -10.367 10.957 1.00 76.38 106 ALA B N 1
ATOM 1570 C CA . ALA B 1 82 ? -9.300 -11.545 10.313 1.00 74.45 106 ALA B CA 1
ATOM 1571 C C . ALA B 1 82 ? -7.868 -11.778 10.778 1.00 74.00 106 ALA B C 1
ATOM 1572 O O . ALA B 1 82 ? -7.443 -12.914 10.882 1.00 72.90 106 ALA B O 1
ATOM 1574 N N . LEU B 1 83 ? -7.138 -10.704 11.061 1.00 77.15 107 LEU B N 1
ATOM 1575 C CA . LEU B 1 83 ? -5.791 -10.810 11.627 1.00 79.08 107 LEU B CA 1
ATOM 1576 C C . LEU B 1 83 ? -5.764 -11.461 13.006 1.00 77.04 107 LEU B C 1
ATOM 1577 O O . LEU B 1 83 ? -4.809 -12.161 13.335 1.00 76.51 107 LEU B O 1
ATOM 1582 N N . GLN B 1 84 ? -6.791 -11.212 13.813 1.00 76.65 108 GLN B N 1
ATOM 1583 C CA . GLN B 1 84 ? -6.927 -11.883 15.101 1.00 75.82 108 GLN B CA 1
ATOM 1584 C C . GLN B 1 84 ? -7.087 -13.385 14.923 1.00 72.17 108 GLN B C 1
ATOM 1585 O O . GLN B 1 84 ? -6.439 -14.173 15.625 1.00 70.16 108 GLN B O 1
ATOM 1591 N N . VAL B 1 85 ? -7.936 -13.766 13.969 1.00 69.18 109 VAL B N 1
ATOM 1592 C CA . VAL B 1 85 ? -8.165 -15.173 13.666 1.00 65.47 109 VAL B CA 1
ATOM 1593 C C . VAL B 1 85 ? -6.856 -15.830 13.243 1.00 65.08 109 VAL B C 1
ATOM 1594 O O . VAL B 1 85 ? -6.506 -16.900 13.728 1.00 63.73 109 VAL B O 1
ATOM 1598 N N . MET B 1 86 ? -6.130 -15.166 12.356 1.00 68.03 110 MET B N 1
ATOM 1599 C CA . MET B 1 86 ? -4.886 -15.709 11.826 1.00 69.38 110 MET B CA 1
ATOM 1600 C C . MET B 1 86 ? -3.772 -15.828 12.868 1.00 69.43 110 MET B C 1
ATOM 1601 O O . MET B 1 86 ? -2.984 -16.752 12.791 1.00 68.60 110 MET B O 1
ATOM 1606 N N . GLU B 1 87 ? -3.741 -14.949 13.866 1.00 71.96 111 GLU B N 1
ATOM 1607 C CA . GLU B 1 87 ? -2.804 -15.102 15.002 1.00 72.59 111 GLU B CA 1
ATOM 1608 C C . GLU B 1 87 ? -3.009 -16.408 15.778 1.00 69.37 111 GLU B C 1
ATOM 1609 O O . GLU B 1 87 ? -2.036 -17.027 16.214 1.00 69.68 111 GLU B O 1
ATOM 1615 N N . ASP B 1 88 ? -4.263 -16.828 15.942 1.00 66.40 112 ASP B N 1
ATOM 1616 C CA . ASP B 1 88 ? -4.556 -18.143 16.531 1.00 63.85 112 ASP B CA 1
ATOM 1617 C C . ASP B 1 88 ? -4.206 -19.296 15.580 1.00 60.80 112 ASP B C 1
ATOM 1618 O O . ASP B 1 88 ? -3.728 -20.340 16.028 1.00 60.34 112 ASP B O 1
ATOM 1623 N N . VAL B 1 89 ? -4.420 -19.113 14.281 1.00 59.30 113 VAL B N 1
ATOM 1624 C CA . VAL B 1 89 ? -4.023 -20.134 13.307 1.00 58.49 113 VAL B CA 1
ATOM 1625 C C . VAL B 1 89 ? -2.499 -20.288 13.268 1.00 59.79 113 VAL B C 1
ATOM 1626 O O . VAL B 1 89 ? -2.007 -21.408 13.190 1.00 57.75 113 VAL B O 1
ATOM 1630 N N . GLU B 1 90 ? -1.769 -19.169 13.312 1.00 62.03 114 GLU B N 1
ATOM 1631 C CA . GLU B 1 90 ? -0.305 -19.203 13.371 1.00 63.93 114 GLU B CA 1
ATOM 1632 C C . GLU B 1 90 ? 0.162 -19.931 14.629 1.00 62.61 114 GLU B C 1
ATOM 1633 O O . GLU B 1 90 ? 1.046 -20.782 14.561 1.00 61.27 114 GLU B O 1
ATOM 1639 N N . LEU B 1 91 ? -0.480 -19.625 15.756 1.00 61.84 115 LEU B N 1
ATOM 1640 C CA . LEU B 1 91 ? -0.218 -20.309 17.025 1.00 61.03 115 LEU B CA 1
ATOM 1641 C C . LEU B 1 91 ? -0.276 -21.839 16.919 1.00 59.30 115 LEU B C 1
ATOM 1642 O O . LEU B 1 91 ? 0.512 -22.531 17.556 1.00 61.20 115 LEU B O 1
ATOM 1647 N N . ILE B 1 92 ? -1.190 -22.370 16.118 1.00 56.77 116 ILE B N 1
ATOM 1648 C CA . ILE B 1 92 ? -1.257 -23.819 15.931 1.00 54.84 116 ILE B CA 1
ATOM 1649 C C . ILE B 1 92 ? 0.071 -24.321 15.365 1.00 57.00 116 ILE B C 1
ATOM 1650 O O . ILE B 1 92 ? 0.582 -25.358 15.808 1.00 59.28 116 ILE B O 1
ATOM 1655 N N . TRP B 1 93 ? 0.618 -23.586 14.394 1.00 58.88 117 TRP B N 1
ATOM 1656 C CA . TRP B 1 93 ? 1.878 -23.970 13.738 1.00 61.22 117 TRP B CA 1
ATOM 1657 C C . TRP B 1 93 ? 3.071 -23.789 14.696 1.00 61.97 117 TRP B C 1
ATOM 1658 O O . TRP B 1 93 ? 3.937 -24.653 14.770 1.00 62.65 117 TRP B O 1
ATOM 1669 N N . LYS B 1 94 ? 3.099 -22.679 15.430 1.00 63.68 118 LYS B N 1
ATOM 1670 C CA . LYS B 1 94 ? 4.151 -22.427 16.433 1.00 65.86 118 LYS B CA 1
ATOM 1671 C C . LYS B 1 94 ? 4.185 -23.517 17.531 1.00 65.48 118 LYS B C 1
ATOM 1672 O O . LYS B 1 94 ? 5.263 -23.988 17.923 1.00 66.79 118 LYS B O 1
ATOM 1674 N N . ASN B 1 95 ? 3.007 -23.931 18.001 1.00 63.01 119 ASN B N 1
ATOM 1675 C CA . ASN B 1 95 ? 2.895 -25.032 18.973 1.00 62.49 119 ASN B CA 1
ATOM 1676 C C . ASN B 1 95 ? 3.418 -26.367 18.426 1.00 62.40 119 ASN B C 1
ATOM 1677 O O . ASN B 1 95 ? 4.022 -27.164 19.148 1.00 63.27 119 ASN B O 1
ATOM 1682 N N . CYS B 1 96 ? 3.145 -26.609 17.150 1.00 61.52 120 CYS B N 1
ATOM 1683 C CA . CYS B 1 96 ? 3.571 -27.826 16.473 1.00 61.60 120 CYS B CA 1
ATOM 1684 C C . CYS B 1 96 ? 5.092 -27.902 16.361 1.00 64.38 120 CYS B C 1
ATOM 1685 O O . CYS B 1 96 ? 5.682 -28.951 16.656 1.00 64.19 120 CYS B O 1
ATOM 1688 N N . ILE B 1 97 ? 5.717 -26.802 15.934 1.00 66.41 121 ILE B N 1
ATOM 1689 C CA . ILE B 1 97 ? 7.187 -26.744 15.896 1.00 70.88 121 ILE B CA 1
ATOM 1690 C C . ILE B 1 97 ? 7.747 -26.914 17.314 1.00 69.53 121 ILE B C 1
ATOM 1691 O O . ILE B 1 97 ? 8.598 -27.756 17.533 1.00 70.37 121 ILE B O 1
ATOM 1696 N N . THR B 1 98 ? 7.197 -26.180 18.275 1.00 67.49 122 THR B N 1
ATOM 1697 C CA . THR B 1 98 ? 7.612 -26.270 19.673 1.00 67.67 122 THR B CA 1
ATOM 1698 C C . THR B 1 98 ? 7.659 -27.712 20.187 1.00 67.32 122 THR B C 1
ATOM 1699 O O . THR B 1 98 ? 8.661 -28.128 20.772 1.00 68.95 122 THR B O 1
ATOM 1703 N N . PHE B 1 99 ? 6.576 -28.457 19.959 1.00 65.06 123 PHE B N 1
ATOM 1704 C CA . PHE B 1 99 ? 6.407 -29.807 20.508 1.00 63.90 123 PHE B CA 1
ATOM 1705 C C . PHE B 1 99 ? 7.115 -30.891 19.695 1.00 65.22 123 PHE B C 1
ATOM 1706 O O . PHE B 1 99 ? 7.607 -31.858 20.273 1.00 65.43 123 PHE B O 1
ATOM 1714 N N . ASN B 1 100 ? 7.133 -30.742 18.367 1.00 65.28 124 ASN B N 1
ATOM 1715 C CA . ASN B 1 100 ? 7.732 -31.732 17.459 1.00 65.61 124 ASN B CA 1
ATOM 1716 C C . ASN B 1 100 ? 9.121 -31.398 16.873 1.00 68.17 124 ASN B C 1
ATOM 1717 O O . ASN B 1 100 ? 9.768 -32.276 16.320 1.00 66.82 124 ASN B O 1
ATOM 1722 N N . GLY B 1 101 ? 9.561 -30.147 16.966 1.00 70.25 125 GLY B N 1
ATOM 1723 C CA . GLY B 1 101 ? 10.797 -29.698 16.300 1.00 74.19 125 GLY B CA 1
ATOM 1724 C C . GLY B 1 101 ? 10.588 -29.341 14.830 1.00 75.38 125 GLY B C 1
ATOM 1725 O O . GLY B 1 101 ? 9.666 -29.839 14.181 1.00 74.39 125 GLY B O 1
ATOM 1726 N N . ALA B 1 102 ? 11.453 -28.479 14.297 1.00 79.30 126 ALA B N 1
ATOM 1727 C CA . ALA B 1 102 ? 11.316 -27.984 12.913 1.00 80.60 1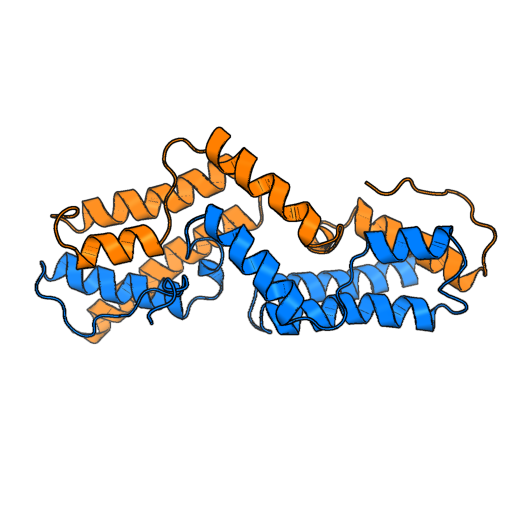26 ALA B CA 1
ATOM 1728 C C . ALA B 1 102 ? 11.558 -29.051 11.833 1.00 81.42 126 ALA B C 1
ATOM 1729 O O . ALA B 1 102 ? 10.933 -29.011 10.775 1.00 81.89 126 ALA B O 1
ATOM 1731 N N . ASN B 1 103 ? 12.449 -30.001 12.095 1.00 82.70 127 ASN B N 1
ATOM 1732 C CA . ASN B 1 103 ? 12.722 -31.071 11.128 1.00 82.94 127 ASN B CA 1
ATOM 1733 C C . ASN B 1 103 ? 11.678 -32.179 11.049 1.00 79.38 127 ASN B C 1
ATOM 1734 O O . ASN B 1 103 ? 11.705 -32.980 10.116 1.00 79.15 127 ASN B O 1
ATOM 1739 N N . SER B 1 104 ? 10.770 -32.235 12.017 1.00 76.45 128 SER B N 1
ATOM 1740 C CA . SER B 1 104 ? 9.784 -33.306 12.077 1.00 74.36 128 SER B CA 1
ATOM 1741 C C . SER B 1 104 ? 8.851 -33.320 10.875 1.00 71.97 128 SER B C 1
ATOM 1742 O O . SER B 1 104 ? 8.594 -32.286 10.267 1.00 70.93 128 SER B O 1
ATOM 1745 N N . LEU B 1 105 ? 8.337 -34.508 10.570 1.00 103.39 129 LEU B N 1
ATOM 1746 C CA . LEU B 1 105 ? 7.303 -34.689 9.566 1.00 101.18 129 LEU B CA 1
ATOM 1747 C C . LEU B 1 105 ? 6.063 -33.838 9.880 1.00 92.81 129 LEU B C 1
ATOM 1748 O O . LEU B 1 105 ? 5.413 -33.314 8.980 1.00 90.12 129 LEU B O 1
ATOM 1753 N N . LEU B 1 106 ? 5.745 -33.714 11.161 1.00 88.86 130 LEU B N 1
ATOM 1754 C CA . LEU B 1 106 ? 4.631 -32.887 11.593 1.00 84.12 130 LEU B CA 1
ATOM 1755 C C . LEU B 1 106 ? 4.827 -31.389 11.345 1.00 81.28 130 LEU B C 1
ATOM 1756 O O . LEU B 1 106 ? 3.856 -30.682 11.087 1.00 77.55 130 LEU B O 1
ATOM 1761 N N . ALA B 1 107 ? 6.061 -30.905 11.436 1.00 82.89 131 ALA B N 1
ATOM 1762 C CA . ALA B 1 107 ? 6.357 -29.526 11.046 1.00 81.85 131 ALA B CA 1
ATOM 1763 C C . ALA B 1 107 ? 6.079 -29.302 9.552 1.00 81.93 131 ALA B C 1
ATOM 1764 O O . ALA B 1 107 ? 5.574 -28.259 9.167 1.00 79.42 131 ALA B O 1
ATOM 1766 N N . THR B 1 108 ? 6.406 -30.292 8.725 1.00 85.58 132 THR B N 1
ATOM 1767 C CA . THR B 1 108 ? 6.099 -30.271 7.290 1.00 86.81 132 THR B CA 1
ATOM 1768 C C . THR B 1 108 ? 4.597 -30.249 7.053 1.00 83.84 132 THR B C 1
ATOM 1769 O O . THR B 1 108 ? 4.112 -29.564 6.157 1.00 84.48 132 THR B O 1
ATOM 1773 N N . GLU B 1 109 ? 3.864 -31.017 7.847 1.00 82.89 133 GLU B N 1
ATOM 1774 C CA . GLU B 1 109 ? 2.402 -31.053 7.753 1.00 79.98 133 GLU B CA 1
ATOM 1775 C C . GLU B 1 109 ? 1.763 -29.724 8.142 1.00 74.61 133 GLU B C 1
ATOM 1776 O O . GLU B 1 109 ? 0.807 -29.277 7.501 1.00 72.20 133 GLU B O 1
ATOM 1782 N N . ALA B 1 110 ? 2.305 -29.095 9.180 1.00 72.98 134 ALA B N 1
ATOM 1783 C CA . ALA B 1 110 ? 1.880 -27.749 9.580 1.00 71.44 134 ALA B CA 1
ATOM 1784 C C . ALA B 1 110 ? 2.102 -26.744 8.454 1.00 72.66 134 ALA B C 1
ATOM 1785 O O . ALA B 1 110 ? 1.265 -25.877 8.231 1.00 70.89 134 ALA B O 1
ATOM 1787 N N . GLY B 1 111 ? 3.234 -26.867 7.759 1.00 76.38 135 GLY B N 1
ATOM 1788 C CA . GLY B 1 111 ? 3.541 -26.028 6.617 1.00 78.70 135 GLY B CA 1
ATOM 1789 C C . GLY B 1 111 ? 2.567 -26.234 5.476 1.00 79.28 135 GLY B C 1
ATOM 1790 O O . GLY B 1 111 ? 2.125 -25.268 4.857 1.00 79.34 135 GLY B O 1
ATOM 1791 N N . LYS B 1 112 ? 2.255 -27.492 5.176 1.00 81.37 136 LYS B N 1
ATOM 1792 C CA . LYS B 1 112 ? 1.248 -27.819 4.161 1.00 82.42 136 LYS B CA 1
ATOM 1793 C C . LYS B 1 112 ? -0.123 -27.233 4.482 1.00 79.96 136 LYS B C 1
ATOM 1794 O O . LYS B 1 112 ? -0.805 -26.740 3.596 1.00 82.19 136 LYS B O 1
ATOM 1800 N N . CYS B 1 113 ? -0.518 -27.300 5.745 1.00 79.09 137 CYS B N 1
ATOM 1801 C CA . CYS B 1 113 ? -1.762 -26.686 6.193 1.00 79.47 137 CYS B CA 1
ATOM 1802 C C . CYS B 1 113 ? -1.791 -25.181 6.003 1.00 79.39 137 CYS B C 1
ATOM 1803 O O . CYS B 1 113 ? -2.811 -24.637 5.575 1.00 78.94 137 CYS B O 1
ATOM 1806 N N . ARG B 1 114 ? -0.693 -24.511 6.359 1.00 80.13 138 ARG B N 1
ATOM 1807 C CA . ARG B 1 114 ? -0.593 -23.060 6.177 1.00 81.39 138 ARG B CA 1
ATOM 1808 C C . ARG B 1 114 ? -0.935 -22.707 4.732 1.00 81.93 138 ARG B C 1
ATOM 1809 O O . ARG B 1 114 ? -1.805 -21.876 4.471 1.00 82.25 138 ARG B O 1
ATOM 1817 N N . SER B 1 115 ? -0.274 -23.382 3.805 1.00 81.24 139 SER B N 1
ATOM 1818 C CA . SER B 1 115 ? -0.474 -23.131 2.389 1.00 81.98 139 SER B CA 1
ATOM 1819 C C . SER B 1 115 ? -1.794 -23.642 1.850 1.00 79.49 139 SER B C 1
ATOM 1820 O O . SER B 1 115 ? -2.328 -23.057 0.924 1.00 83.29 139 SER B O 1
ATOM 1823 N N . ALA B 1 116 ? -2.287 -24.759 2.376 1.00 75.38 140 ALA B N 1
ATOM 1824 C CA . ALA B 1 116 ? -3.606 -25.269 1.990 1.00 73.12 140 ALA B CA 1
ATOM 1825 C C . ALA B 1 116 ? -4.698 -24.250 2.333 1.00 71.06 140 ALA B C 1
ATOM 1826 O O . ALA B 1 116 ? -5.683 -24.116 1.612 1.00 71.69 140 ALA B O 1
ATOM 1828 N N . LEU B 1 117 ? -4.497 -23.516 3.422 1.00 69.45 141 LEU B N 1
ATOM 1829 C CA . LEU B 1 117 ? -5.387 -22.434 3.790 1.00 69.95 141 LEU B CA 1
ATOM 1830 C C . LEU B 1 117 ? -5.266 -21.276 2.797 1.00 71.64 141 LEU B C 1
ATOM 1831 O O . LEU B 1 117 ? -6.282 -20.785 2.325 1.00 72.66 141 LEU B O 1
ATOM 1836 N N . ASP B 1 118 ? -4.033 -20.865 2.481 1.00 72.81 142 ASP B N 1
ATOM 1837 C CA . ASP B 1 118 ? -3.772 -19.853 1.436 1.00 74.86 142 ASP B CA 1
ATOM 1838 C C . ASP B 1 118 ? -4.482 -20.204 0.126 1.00 74.91 142 ASP B C 1
ATOM 1839 O O . ASP B 1 118 ? -5.152 -19.356 -0.446 1.00 76.10 142 ASP B O 1
ATOM 1842 N N . ARG B 1 119 ? -4.343 -21.455 -0.315 1.00 74.18 143 ARG B N 1
ATOM 1843 C CA . ARG B 1 119 ? -5.039 -21.970 -1.508 1.00 75.01 143 ARG B CA 1
ATOM 1844 C C . ARG B 1 119 ? -6.549 -21.812 -1.442 1.00 74.46 143 ARG B C 1
ATOM 1845 O O . ARG B 1 119 ? -7.174 -21.339 -2.395 1.00 77.93 143 ARG B O 1
ATOM 1853 N N . ILE B 1 120 ? -7.130 -22.246 -0.330 1.00 72.52 144 ILE B N 1
ATOM 1854 C CA . ILE B 1 120 ? -8.581 -22.235 -0.151 1.00 72.77 144 ILE B CA 1
ATOM 1855 C C . ILE B 1 120 ? -9.105 -20.804 -0.069 1.00 73.57 144 ILE B C 1
ATOM 1856 O O . ILE B 1 120 ? -10.121 -20.486 -0.689 1.00 74.73 144 ILE B O 1
ATOM 1861 N N . ARG B 1 121 ? -8.407 -19.958 0.691 1.00 73.35 145 ARG B N 1
ATOM 1862 C CA . ARG B 1 121 ? -8.738 -18.533 0.809 1.00 76.98 145 ARG B CA 1
ATOM 1863 C C . ARG B 1 121 ? -8.712 -17.808 -0.539 1.00 81.33 145 ARG B C 1
ATOM 1864 O O . ARG B 1 121 ? -9.623 -17.044 -0.846 1.00 83.60 145 ARG B O 1
ATOM 1872 N N . ARG B 1 122 ? -7.662 -18.049 -1.323 1.00 83.64 146 ARG B N 1
ATOM 1873 C CA . ARG B 1 122 ? -7.528 -17.471 -2.663 1.00 88.51 146 ARG B CA 1
ATOM 1874 C C . ARG B 1 122 ? -8.570 -18.020 -3.638 1.00 88.98 146 ARG B C 1
ATOM 1875 O O . ARG B 1 122 ? -9.081 -17.277 -4.474 1.00 91.08 146 ARG B O 1
ATOM 1883 N N . ALA B 1 123 ? -8.875 -19.314 -3.525 1.00 87.19 147 ALA B N 1
ATOM 1884 C CA . ALA B 1 123 ? -9.937 -19.942 -4.323 1.00 88.80 147 ALA B CA 1
ATOM 1885 C C . ALA B 1 123 ? -11.336 -19.455 -3.932 1.00 91.19 147 ALA B C 1
ATOM 1886 O O . ALA B 1 123 ? -12.239 -19.461 -4.763 1.00 94.41 147 ALA B O 1
ATOM 1888 N N . TYR B 1 124 ? -11.509 -19.058 -2.668 1.00 91.11 148 TYR B N 1
ATOM 1889 C CA . TYR B 1 124 ? -12.744 -18.440 -2.196 1.00 93.82 148 TYR B CA 1
ATOM 1890 C C . TYR B 1 124 ? -12.942 -17.042 -2.800 1.00 97.03 148 TYR B C 1
ATOM 1891 O O . TYR B 1 124 ? -14.051 -16.710 -3.218 1.00 100.69 148 TYR B O 1
ATOM 1900 N N . GLN B 1 125 ? -11.881 -16.228 -2.801 1.00 96.24 149 GLN B N 1
ATOM 1901 C CA . GLN B 1 125 ? -11.958 -14.840 -3.283 1.00 100.75 149 GLN B CA 1
ATOM 1902 C C . GLN B 1 125 ? -11.943 -14.746 -4.811 1.00 102.96 149 GLN B C 1
ATOM 1903 O O . GLN B 1 125 ? -12.694 -13.950 -5.381 1.00 107.95 149 GLN B O 1
ATOM 1907 N N . ASP B 1 126 ? -11.121 -15.562 -5.471 1.00 101.29 150 ASP B N 1
ATOM 1908 C CA . ASP B 1 126 ? -11.092 -15.605 -6.941 1.00 104.32 150 ASP B CA 1
ATOM 1909 C C . ASP B 1 126 ? -12.386 -16.200 -7.514 1.00 106.70 150 ASP B C 1
ATOM 1910 O O . ASP B 1 126 ? -12.814 -15.813 -8.600 1.00 110.69 150 ASP B O 1
ATOM 1913 N N . ASP B 1 127 ? -12.996 -17.133 -6.781 1.00 105.96 151 ASP B N 1
ATOM 1914 C CA . ASP B 1 127 ? -14.333 -17.642 -7.108 1.00 109.50 151 ASP B CA 1
ATOM 1915 C C . ASP B 1 127 ? -15.370 -16.508 -7.135 1.00 114.65 151 ASP B C 1
ATOM 1916 O O . ASP B 1 127 ? -16.205 -16.460 -8.040 1.00 118.65 151 ASP B O 1
ATOM 1921 N N . GLN B 1 128 ? -15.307 -15.600 -6.160 1.00 115.91 152 GLN B N 1
ATOM 1922 C CA . GLN B 1 128 ? -16.255 -14.474 -6.088 1.00 122.02 152 GLN B CA 1
ATOM 1923 C C . GLN B 1 128 ? -16.106 -13.470 -7.245 1.00 124.74 152 GLN B C 1
ATOM 1924 O O 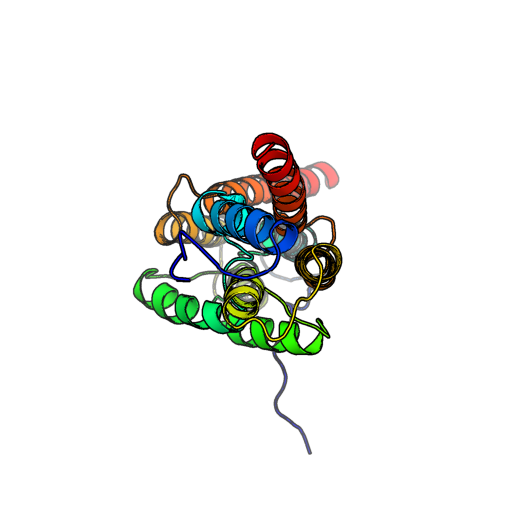. GLN B 1 128 ? -17.102 -13.098 -7.872 1.00 129.94 152 GLN B O 1
ATOM 1930 N N . ARG B 1 129 ? -14.873 -13.047 -7.527 1.00 122.54 153 ARG B N 1
ATOM 1931 C CA . ARG B 1 129 ? -14.605 -12.099 -8.616 1.00 125.70 153 ARG B CA 1
ATOM 1932 C C . ARG B 1 129 ? -14.836 -12.752 -9.977 1.00 126.62 153 ARG B C 1
ATOM 1933 O O . ARG B 1 129 ? -15.916 -12.626 -10.559 1.00 132.48 153 ARG B O 1
#

Organism: Leishmania donovani (NCBI:txid5661)

Solvent-accessible surface area: 14484 Å² total; per-residue (Å²): 234,130,82,129,166,121,88,46,112,12,63,69,123,129,94,38,182,44,79,107,90,1,13,28,4,0,37,4,0,39,32,0,5,84,127,23,72,10,0,67,74,14,52,44,54,32,94,30,81,46,93,88,28,136,42,21,91,120,79,4,184,56,53,35,2,0,61,86,0,0,56,30,4,73,87,49,114,63,21,76,58,13,142,83,0,34,124,29,0,64,46,5,3,77,10,5,72,79,62,46,31,80,121,7,32,26,11,73,9,2,28,107,0,114,62,1,3,44,137,28,90,192,81,115,176,115,12,63,66,128,155,90,42,114,48,79,109,90,2,13,24,4,1,41,3,0,40,53,0,9,82,120,45,141,7,0,74,68,14,57,50,51,31,98,50,82,31,133,88,10,146,56,25,90,127,74,6,155,53,54,35,2,0,50,87,0,0,42,24,2,51,150,48,96,70,20,72,55,14,140,71,0,35,121,32,0,70,49,4,6,46,10,8,87,86,57,55,34,82,156,30,63,28,15,71,5,2,26,111,0,111,64,1,3,67,146,32,90,164,59,88,74,81,114,133,137

Nearest PDB structures (foldseek):
  5fea-assembly1_A  TM=1.008E+00  e=5.733E-19  Leishmania donovani BPK282A1
  5fea-assembly1_B  TM=7.664E-01  e=2.464E-16  Leishmania donovani BPK282A1
  5c8g-assembly2_B  TM=6.231E-01  e=2.318E-08  Trypanosoma brucei gambiense DAL972
  5a7c-assembly1_A  TM=6.035E-01  e=2.518E-04  Homo sapiens
  7xng-assembly1_A  TM=6.088E-01  e=1.303E-03  Homo sapiens

Foldseek 3Di:
DDDDDDDDADDDDPDDDDDPVVRVVSVVVVCCLPPPQVCVVPNDPPVCVVVLVVVLCVQQVDDADPVVLVVCVVVVPQDPDPVSSVVRLVSNLVSQCRSSNCPHPSNVVSVVVVVVVVVVVVVVD/DDDDDPDDDDDPVVRVVSVVVVCCLPPPPVCPVPNDDPVVCVVVVVVLPVQQPDDADPVVLVVCVVVVPQDPDPVSSVVRLVSNLVSQCRSQNCPDPSNVVSVVVVVVVVVVVCCVVVVVD

Sequence (246 aa):
HPRPLPAGKHAHRQSLETIPEVAELYHCIYKLYNEEESSVWFREPVNALAQEIFTYYDVVKSPMSLRHILDNIVKGDTYSTALQVMEDVELIWKNCITFNGANSLLATEAGKCRSALDRIRRAYQKHAHRQSLETIPEVAELYHCIYKLYNEEESSVWFREPVNALAQEIFTYYDVVKSPMSLRHILDNIVKGDTYSTALQVMEDVELIWKNCITFNGANSLLATEAGKCRSALDRIRRAYQDDQR

B-factor: mean 71.36, std 16.21, range [38.18, 134.62]

CATH classification: 1.20.920.10

Secondary structure (DSSP, 8-state):
-PPPPPP-PPPP-S---S-HHHHHHHHHHHHHHHH-GGGGGGSS-GGGHHHHHHHHHHH-SS---HHHHHHHHHHTSS-SSHHHHHHHHHHHHHHHHHHH-TTSHHHHHHHHHHHHHHHHHHHH-/-PPP-S---S-HHHHHHHHHHHHHHHH-GGGGGGSS-GGGGGHHHHHHHHH-SS---HHHHHHHHHHTSS-SSHHHHHHHHHHHHHHHHHHH-TTSHHHHHHHHHHHHHHHHHHHHHHHH-